Protein 3S4K (pdb70)

Organism: Mycobacterium tuberculosis (strain ATCC 25618 / H37Rv) (NCBI:txid83332)

Sequence (248 aa):
VPFDSELGLQFTELGPDGARAQLDVRPKKLLQLTGVVHGGVYCAMMIESSIASMAAFAWLNSEGGSVVGVNNNTDFVRRSISSGMVYGTAEPLHRGRRQQLWLVTIITDDTDRVVARGQVRLQNLEARPVPFDSSELGLQFTELGPDGARAQLDVRPKLLQLTGVVHGGVYCAMMIESSIASSMAAFAWLNSEGGSVVGVNNNTDFVRRSISSSGMVYGTAEPLHRGRRQQLWLVTITDDTDRVVARRGQVRLQNLEARP

Structure (mmCIF, N/CA/C/O backbone):
data_3S4K
#
_entry.id   3S4K
#
_cell.length_a   41.722
_cell.length_b   50.642
_cell.length_c   60.506
_cell.angle_alpha   90.000
_cell.angle_beta   92.760
_cell.angle_gamma   90.000
#
_symmetry.space_group_name_H-M   'P 1 2 1'
#
loop_
_entity.id
_entity.type
_entity.pdbx_description
1 polymer 'Putative esterase Rv1847/MT1895'
2 non-polymer 1,2-ETHANEDIOL
3 non-polymer 'CHLORIDE ION'
4 non-polymer 'SULFATE ION'
5 water water
#
loop_
_atom_site.group_PDB
_atom_site.id
_atom_site.type_symbol
_atom_site.label_atom_id
_atom_site.label_alt_id
_atom_site.label_comp_id
_atom_site.label_asym_id
_atom_site.label_entity_id
_atom_site.label_seq_id
_atom_site.pdbx_PDB_ins_code
_atom_site.Cartn_x
_atom_site.Cartn_y
_atom_site.Cartn_z
_atom_site.occupancy
_atom_site.B_iso_or_equiv
_atom_site.auth_seq_id
_atom_site.auth_comp_id
_atom_site.auth_asym_id
_atom_site.auth_atom_id
_atom_site.pdbx_PDB_model_num
ATOM 1 N N . VAL A 1 19 ? 12.552 17.109 6.445 1.00 17.70 15 VAL A N 1
ATOM 2 C CA . VAL A 1 19 ? 13.815 16.886 7.217 1.00 16.42 15 VAL A CA 1
ATOM 3 C C . VAL A 1 19 ? 14.636 15.878 6.415 1.00 15.52 15 VAL A C 1
ATOM 4 O O . VAL A 1 19 ? 14.167 14.776 6.161 1.00 15.81 15 VAL A O 1
ATOM 8 N N . PRO A 1 20 ? 15.863 16.252 5.994 1.00 14.50 16 PRO A N 1
ATOM 9 C CA . PRO A 1 20 ? 16.557 15.377 5.050 1.00 13.88 16 PRO A CA 1
ATOM 10 C C . PRO A 1 20 ? 16.701 13.928 5.481 1.00 12.22 16 PRO A C 1
ATOM 11 O O . PRO A 1 20 ? 16.392 13.048 4.695 1.00 12.22 16 PRO A O 1
ATOM 15 N N . PHE A 1 21 ? 17.175 13.661 6.696 1.00 10.74 17 PHE A N 1
ATOM 16 C CA . PHE A 1 21 ? 17.353 12.266 7.108 1.00 10.81 17 PHE A CA 1
ATOM 17 C C . PHE A 1 21 ? 16.022 11.533 7.218 1.00 10.40 17 PHE A C 1
ATOM 18 O O . PHE A 1 21 ? 15.969 10.325 6.979 1.00 10.72 17 PHE A O 1
ATOM 26 N N . ASP A 1 22 ? 14.936 12.240 7.543 1.00 11.34 18 ASP A N 1
ATOM 27 C CA . ASP A 1 22 ? 13.630 11.585 7.588 1.00 11.66 18 ASP A CA 1
ATOM 28 C C . ASP A 1 22 ? 13.259 11.065 6.199 1.00 12.40 18 ASP A C 1
ATOM 29 O O . ASP A 1 22 ? 12.624 10.015 6.075 1.00 12.14 18 ASP A O 1
ATOM 34 N N . SER A 1 23 ? 13.629 11.791 5.151 1.00 13.08 19 SER A N 1
ATOM 35 C CA . SER A 1 23 ? 13.362 11.291 3.794 1.00 14.51 19 SER A CA 1
ATOM 36 C C . SER A 1 23 ? 14.087 9.970 3.526 1.00 14.16 19 SER A C 1
ATOM 37 O O . SER A 1 23 ? 13.540 9.081 2.854 1.00 14.75 19 SER A O 1
ATOM 40 N N . GLU A 1 24 ? 15.312 9.834 4.032 1.00 13.57 20 GLU A N 1
ATOM 41 C CA . GLU A 1 24 ? 16.052 8.583 3.890 1.00 14.30 20 GLU A CA 1
ATOM 42 C C . GLU A 1 24 ? 15.389 7.424 4.621 1.00 13.88 20 GLU A C 1
ATOM 43 O O . GLU A 1 24 ? 15.428 6.292 4.151 1.00 14.22 20 GLU A O 1
ATOM 49 N N . LEU A 1 25 ? 14.806 7.717 5.781 1.00 12.05 21 LEU A N 1
ATOM 50 C CA . LEU A 1 25 ? 14.100 6.730 6.566 1.00 12.26 21 LEU A CA 1
ATOM 51 C C . LEU A 1 25 ? 12.758 6.350 5.959 1.00 12.08 21 LEU A C 1
ATOM 52 O O . LEU A 1 25 ? 12.253 5.286 6.260 1.00 12.23 21 LEU A O 1
ATOM 57 N N . GLY A 1 26 ? 12.174 7.235 5.156 1.00 11.33 22 GLY A N 1
ATOM 58 C CA . GLY A 1 26 ? 10.789 7.071 4.692 1.00 11.35 22 GLY A CA 1
ATOM 59 C C . GLY A 1 26 ? 9.762 7.496 5.738 1.00 10.46 22 GLY A C 1
ATOM 60 O O . GLY A 1 26 ? 8.608 7.055 5.702 1.00 11.01 22 GLY A O 1
ATOM 61 N N . LEU A 1 27 ? 10.178 8.366 6.656 1.00 10.18 23 LEU A N 1
ATOM 62 C CA . LEU A 1 27 ? 9.336 8.772 7.780 1.00 10.01 23 LEU A CA 1
ATOM 63 C C . LEU A 1 27 ? 8.354 9.839 7.315 1.00 10.58 23 LEU A C 1
ATOM 64 O O . LEU A 1 27 ? 8.769 10.884 6.795 1.00 12.21 23 LEU A O 1
ATOM 69 N N . GLN A 1 28 ? 7.065 9.599 7.539 1.00 10.67 24 GLN A N 1
ATOM 70 C CA . GLN A 1 28 ? 5.989 10.513 7.129 1.00 11.62 24 GLN A CA 1
ATOM 71 C C . GLN A 1 28 ? 5.131 10.862 8.345 1.00 10.13 24 GLN A C 1
ATOM 72 O O . GLN A 1 28 ? 4.626 9.960 9.006 1.00 10.44 24 GLN A O 1
ATOM 78 N N . PHE A 1 29 ? 4.999 12.154 8.657 1.00 9.54 25 PHE A N 1
ATOM 79 C CA . PHE A 1 29 ? 4.208 12.569 9.841 1.00 8.12 25 PHE A CA 1
ATOM 80 C C . PHE A 1 29 ? 2.745 12.629 9.487 1.00 8.79 25 PHE A C 1
ATOM 81 O O . PHE A 1 29 ? 2.376 13.063 8.372 1.00 8.30 25 PHE A O 1
ATOM 89 N N . THR A 1 30 ? 1.927 12.178 10.437 1.00 8.20 26 THR A N 1
ATOM 90 C CA . THR A 1 30 ? 0.466 12.222 10.320 1.00 8.71 26 THR A CA 1
ATOM 91 C C . THR A 1 30 ? -0.192 13.237 11.252 1.00 8.65 26 THR A C 1
ATOM 92 O O . THR A 1 30 ? -1.298 13.718 10.969 1.00 8.28 26 THR A O 1
ATOM 96 N N . GLU A 1 31 ? 0.453 13.513 12.388 1.00 8.62 27 GLU A N 1
ATOM 97 C CA . GLU A 1 31 ? -0.035 14.522 13.350 1.00 9.05 27 GLU A CA 1
ATOM 98 C C . GLU A 1 31 ? 1.128 15.293 13.923 1.00 9.30 27 GLU A C 1
ATOM 99 O O . GLU A 1 31 ? 2.197 14.730 14.202 1.00 9.77 27 GLU A O 1
ATOM 105 N N . LEU A 1 32 ? 0.914 16.585 14.111 1.00 9.63 28 LEU A N 1
ATOM 106 C CA . LEU A 1 32 ? 1.918 17.453 14.721 1.00 9.36 28 LEU A CA 1
ATOM 107 C C . LEU A 1 32 ? 1.239 18.640 15.407 1.00 9.73 28 LEU A C 1
ATOM 108 O O . LEU A 1 32 ? 0.522 19.413 14.768 1.00 9.94 28 LEU A O 1
ATOM 113 N N . GLY A 1 33 ? 1.457 18.768 16.718 1.00 9.58 29 GLY A N 1
ATOM 114 C CA . GLY A 1 33 ? 0.949 19.886 17.479 1.00 9.76 29 GLY A CA 1
ATOM 115 C C . GLY A 1 33 ? 1.644 20.019 18.824 1.00 10.18 29 GLY A C 1
ATOM 116 O O . GLY A 1 33 ? 2.542 19.246 19.143 1.00 9.15 29 GLY A O 1
ATOM 117 N N . PRO A 1 34 ? 1.193 20.973 19.640 1.00 11.32 30 PRO A N 1
ATOM 118 C CA . PRO A 1 34 ? 1.820 21.221 20.942 1.00 11.45 30 PRO A CA 1
ATOM 119 C C . PRO A 1 34 ? 1.784 20.047 21.911 1.00 11.34 30 PRO A C 1
ATOM 120 O O . PRO A 1 34 ? 2.639 19.966 22.801 1.00 11.71 30 PRO A O 1
ATOM 124 N N . ASP A 1 35 ? 0.798 19.157 21.778 1.00 11.53 31 ASP A N 1
ATOM 125 C CA . ASP A 1 35 ? 0.702 18.055 22.736 1.00 11.78 31 ASP A CA 1
ATOM 126 C C . ASP A 1 35 ? 1.298 16.761 22.243 1.00 10.05 31 ASP A C 1
ATOM 127 O O . ASP A 1 35 ? 1.304 15.773 22.985 1.00 9.97 31 ASP A O 1
ATOM 132 N N . GLY A 1 36 ? 1.811 16.769 21.012 1.00 9.12 32 GLY A N 1
ATOM 133 C CA . GLY A 1 36 ? 2.474 15.607 20.467 1.00 7.81 32 GLY A CA 1
ATOM 134 C C . GLY A 1 36 ? 2.571 15.543 18.958 1.00 7.30 32 GLY A C 1
ATOM 135 O O . GLY A 1 36 ? 2.189 16.463 18.254 1.00 8.27 32 GLY A O 1
ATOM 136 N N . ALA A 1 37 ? 3.131 14.426 18.502 1.00 7.76 33 ALA A N 1
ATOM 137 C CA . ALA A 1 37 ? 3.287 14.114 17.103 1.00 6.68 33 ALA A CA 1
ATOM 138 C C . ALA A 1 37 ? 3.235 12.618 16.858 1.00 6.48 33 ALA A C 1
ATOM 139 O O . ALA A 1 37 ? 3.479 11.792 17.770 1.00 7.83 33 ALA A O 1
ATOM 141 N N . ARG A 1 38 ? 2.883 12.278 15.633 1.00 6.74 34 ARG A N 1
ATOM 142 C CA . ARG A 1 38 ? 2.815 10.894 15.182 1.00 6.42 34 ARG A CA 1
ATOM 143 C C . ARG A 1 38 ? 3.388 10.785 13.768 1.00 6.85 34 ARG A C 1
ATOM 144 O O . ARG A 1 38 ? 3.136 11.637 12.912 1.00 7.71 34 ARG A O 1
ATOM 152 N N . ALA A 1 39 ? 4.162 9.728 13.534 1.00 6.43 35 ALA A N 1
ATOM 153 C CA . ALA A 1 39 ? 4.720 9.480 12.211 1.00 5.79 35 ALA A CA 1
ATOM 154 C C . ALA A 1 39 ? 4.951 8.010 12.013 1.00 6.37 35 ALA A C 1
ATOM 155 O O . ALA A 1 39 ? 4.893 7.219 12.959 1.00 6.94 35 ALA A O 1
ATOM 157 N N . GLN A 1 40 ? 5.206 7.640 10.765 1.00 6.50 36 GLN A N 1
ATOM 158 C CA . GLN A 1 40 ? 5.225 6.242 10.395 1.00 7.26 36 GLN A CA 1
ATOM 159 C C . GLN A 1 40 ? 6.183 5.995 9.253 1.00 8.32 36 GLN A C 1
ATOM 160 O O . GLN A 1 40 ? 6.406 6.881 8.424 1.00 9.52 36 GLN A O 1
ATOM 166 N N . LEU A 1 41 ? 6.715 4.779 9.194 1.00 7.98 37 LEU A N 1
ATOM 167 C CA . LEU A 1 41 ? 7.538 4.378 8.051 1.00 8.52 37 LEU A CA 1
ATOM 168 C C . LEU A 1 41 ? 7.320 2.914 7.719 1.00 9.07 37 LEU A C 1
ATOM 169 O O . LEU A 1 41 ? 6.842 2.119 8.544 1.00 8.98 37 LEU A O 1
ATOM 174 N N . ASP A 1 42 ? 7.642 2.580 6.473 1.00 9.19 38 ASP A N 1
ATOM 175 C CA . ASP A 1 42 ? 7.571 1.208 6.004 1.00 10.15 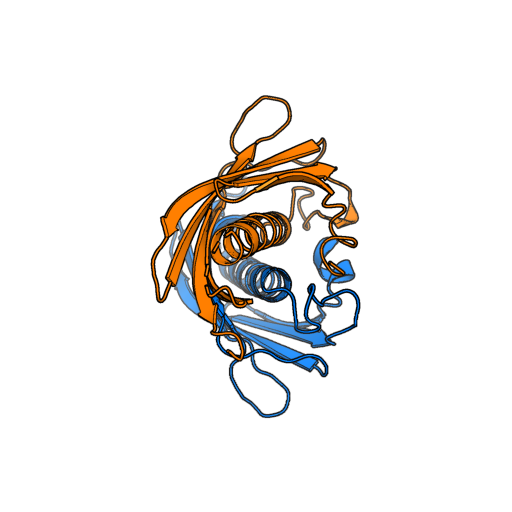38 ASP A CA 1
ATOM 176 C C . ASP A 1 42 ? 8.939 0.600 6.224 1.00 9.66 38 ASP A C 1
ATOM 177 O O . ASP A 1 42 ? 9.945 1.195 5.855 1.00 9.81 38 ASP A O 1
ATOM 182 N N . VAL A 1 43 ? 8.980 -0.577 6.826 1.00 9.12 39 VAL A N 1
ATOM 183 C CA . VAL A 1 43 ? 10.236 -1.301 6.962 1.00 9.87 39 VAL A CA 1
ATOM 184 C C . VAL A 1 43 ? 10.637 -1.881 5.617 1.00 10.35 39 VAL A C 1
ATOM 185 O O . VAL A 1 43 ? 9.923 -2.717 5.062 1.00 11.32 39 VAL A O 1
ATOM 189 N N . ARG A 1 44 ? 11.753 -1.387 5.080 1.00 10.99 40 ARG A N 1
ATOM 190 C CA . ARG A 1 44 ? 12.286 -1.836 3.798 1.00 11.53 40 ARG A CA 1
ATOM 191 C C . ARG A 1 44 ? 13.633 -2.525 4.015 1.00 11.23 40 ARG A C 1
ATOM 192 O O . ARG A 1 44 ? 14.265 -2.356 5.063 1.00 11.82 40 ARG A O 1
ATOM 194 N N . PRO A 1 45 ? 14.096 -3.301 3.022 1.00 11.22 41 PRO A N 1
ATOM 195 C CA . PRO A 1 45 ? 15.374 -3.999 3.181 1.00 11.11 41 PRO A CA 1
ATOM 196 C C . PRO A 1 45 ? 16.558 -3.129 3.575 1.00 11.10 41 PRO A C 1
ATOM 197 O O . PRO A 1 45 ? 17.405 -3.589 4.343 1.00 11.28 41 PRO A O 1
ATOM 201 N N . LYS A 1 46 ? 16.616 -1.891 3.082 1.00 10.80 42 LYS A N 1
ATOM 202 C CA A LYS A 1 46 ? 17.705 -0.968 3.415 0.50 10.99 42 LYS A CA 1
ATOM 203 C CA B LYS A 1 46 ? 17.719 -0.988 3.419 0.50 10.96 42 LYS A CA 1
ATOM 204 C C . LYS A 1 46 ? 17.739 -0.577 4.889 1.00 10.28 42 LYS A C 1
ATOM 205 O O . LYS A 1 46 ? 18.726 0.030 5.364 1.00 10.45 42 LYS A O 1
ATOM 216 N N . LEU A 1 47 ? 16.674 -0.880 5.606 1.00 9.35 43 LEU A N 1
ATOM 217 C CA . LEU A 1 47 ? 16.558 -0.492 7.024 1.00 8.86 43 LEU A CA 1
ATOM 218 C C . LEU A 1 47 ? 16.929 -1.624 7.985 1.00 9.57 43 LEU A C 1
ATOM 219 O O . LEU A 1 47 ? 16.802 -1.501 9.211 1.00 9.57 43 LEU A O 1
ATOM 224 N N . LEU A 1 48 ? 17.381 -2.730 7.424 1.00 10.99 44 LEU A N 1
ATOM 225 C CA . LEU A 1 48 ? 17.645 -3.929 8.180 1.00 12.11 44 LEU A CA 1
ATOM 226 C C . LEU A 1 48 ? 19.124 -4.016 8.547 1.00 13.48 44 LEU A C 1
ATOM 227 O O . LEU A 1 48 ? 19.988 -3.341 7.975 1.00 13.78 44 LEU A O 1
ATOM 232 N N . GLN A 1 49 ? 19.409 -4.848 9.527 1.00 15.56 45 GLN A N 1
ATOM 233 C CA . GLN A 1 49 ? 20.781 -5.119 9.895 1.00 17.31 45 GLN A CA 1
ATOM 234 C C . GLN A 1 49 ? 21.145 -6.518 9.419 1.00 19.77 45 GLN A C 1
ATOM 235 O O . GLN A 1 49 ? 20.434 -7.109 8.582 1.00 19.38 45 GLN A O 1
ATOM 241 N N . LEU A 1 50 ? 22.252 -7.020 9.970 1.00 22.58 46 LEU A N 1
ATOM 242 C CA . LEU A 1 50 ? 22.959 -8.193 9.482 1.00 24.16 46 LEU A CA 1
ATOM 243 C C . LEU A 1 50 ? 22.056 -9.401 9.363 1.00 24.49 46 LEU A C 1
ATOM 244 O O . LEU A 1 50 ? 22.143 -10.184 8.419 1.00 26.21 46 LEU A O 1
ATOM 246 N N . THR A 1 51 ? 21.174 -9.530 10.338 1.00 23.91 47 THR A N 1
ATOM 247 C CA . THR A 1 51 ? 20.404 -10.726 10.518 1.00 23.37 47 THR A CA 1
ATOM 248 C C . THR A 1 51 ? 18.981 -10.581 10.010 1.00 21.38 47 THR A C 1
ATOM 249 O O . THR A 1 51 ? 18.133 -11.436 10.273 1.00 21.95 47 THR A O 1
ATOM 253 N N . GLY A 1 52 ? 18.718 -9.506 9.274 1.00 18.37 48 GLY A N 1
ATOM 254 C CA . GLY A 1 52 ? 17.467 -9.375 8.573 1.00 16.27 48 GLY A CA 1
ATOM 255 C C . GLY A 1 52 ? 16.323 -8.819 9.389 1.00 14.37 48 GLY A C 1
ATOM 256 O O . GLY A 1 52 ? 15.180 -8.982 8.996 1.00 13.85 48 GLY A O 1
ATOM 257 N N . VAL A 1 53 ? 16.629 -8.154 10.509 1.00 12.29 49 VAL A N 1
ATOM 258 C CA . VAL A 1 53 ? 15.627 -7.445 11.294 1.00 11.66 49 VAL A CA 1
ATOM 259 C C . VAL A 1 53 ? 15.969 -5.949 11.321 1.00 10.86 49 VAL A C 1
ATOM 260 O O . VAL A 1 53 ? 17.064 -5.563 10.958 1.00 10.11 49 VAL A O 1
ATOM 264 N N . VAL A 1 54 ? 15.030 -5.113 11.745 1.00 9.48 50 VAL A N 1
ATOM 265 C CA . VAL A 1 54 ? 15.218 -3.665 11.687 1.00 9.93 50 VAL A CA 1
ATOM 266 C C . VAL A 1 54 ? 16.448 -3.269 12.521 1.00 9.16 50 VAL A C 1
ATOM 267 O O . VAL A 1 54 ? 16.602 -3.715 13.673 1.00 10.71 50 VAL A O 1
ATOM 271 N N . HIS A 1 55 ? 17.326 -2.453 11.948 1.00 8.55 51 HIS A N 1
ATOM 272 C CA . HIS A 1 55 ? 18.475 -1.859 12.663 1.00 8.69 51 HIS A CA 1
ATOM 273 C C . HIS A 1 55 ? 17.952 -0.964 13.784 1.00 9.12 51 HIS A C 1
ATOM 274 O O . HIS A 1 55 ? 17.102 -0.091 13.562 1.00 9.83 51 HIS A O 1
ATOM 281 N N . GLY A 1 56 ? 18.404 -1.209 15.008 1.00 9.14 52 GLY A N 1
ATOM 282 C CA . GLY A 1 56 ? 17.930 -0.429 16.151 1.00 9.06 52 GLY A CA 1
ATOM 283 C C . GLY A 1 56 ? 18.043 1.078 15.970 1.00 8.34 52 GLY A C 1
ATOM 284 O O . GLY A 1 56 ? 17.200 1.864 16.459 1.00 8.64 52 GLY A O 1
ATOM 285 N N . GLY A 1 57 ? 19.103 1.483 15.289 1.00 7.51 53 GLY A N 1
ATOM 286 C CA . GLY A 1 57 ? 19.305 2.878 14.891 1.00 7.33 53 GLY A CA 1
ATOM 287 C C . GLY A 1 57 ? 18.127 3.527 14.203 1.00 6.96 53 GLY A C 1
ATOM 288 O O . GLY A 1 57 ? 17.928 4.735 14.323 1.00 7.11 53 GLY A O 1
ATOM 289 N N . VAL A 1 58 ? 17.369 2.745 13.431 1.00 6.96 54 VAL A N 1
ATOM 290 C CA . VAL A 1 58 ? 16.175 3.256 12.735 1.00 7.61 54 VAL A CA 1
ATOM 291 C C . VAL A 1 58 ? 15.137 3.739 13.732 1.00 7.06 54 VAL A C 1
ATOM 292 O O . VAL A 1 58 ? 14.607 4.852 13.614 1.00 6.62 54 VAL A O 1
ATOM 296 N N . TYR A 1 59 ? 14.887 2.912 14.742 1.00 7.58 55 TYR A N 1
ATOM 297 C CA . TYR A 1 59 ? 13.981 3.274 15.830 1.00 7.23 55 TYR A CA 1
ATOM 298 C C . TYR A 1 59 ? 14.508 4.451 16.646 1.00 7.35 55 TYR A C 1
ATOM 299 O O . TYR A 1 59 ? 13.754 5.371 16.948 1.00 6.56 55 TYR A O 1
ATOM 308 N N . CYS A 1 60 ? 15.775 4.406 17.036 1.00 6.77 56 CYS A N 1
ATOM 309 C CA . CYS A 1 60 ? 16.393 5.592 17.644 1.00 7.08 56 CYS A CA 1
ATOM 310 C C . CYS A 1 60 ? 16.118 6.876 16.868 1.00 6.54 56 CYS A C 1
ATOM 311 O O . CYS A 1 60 ? 15.755 7.893 17.435 1.00 5.55 56 CYS A O 1
ATOM 314 N N . ALA A 1 61 ? 16.289 6.817 15.553 1.00 6.52 57 ALA A N 1
ATOM 315 C CA . ALA A 1 61 ? 16.136 7.983 14.710 1.00 6.73 57 ALA A CA 1
ATOM 316 C C . ALA A 1 61 ? 14.693 8.459 14.611 1.00 7.25 57 ALA A C 1
ATOM 317 O O . ALA A 1 61 ? 14.388 9.654 14.665 1.00 6.94 57 ALA A O 1
ATOM 319 N N . MET A 1 62 ? 13.796 7.497 14.466 1.00 8.40 58 MET A N 1
ATOM 320 C CA A MET A 1 62 ? 12.347 7.746 14.456 0.50 8.26 58 MET A CA 1
ATOM 321 C CA B MET A 1 62 ? 12.382 7.781 14.409 0.50 8.31 58 MET A CA 1
ATOM 322 C C . MET A 1 62 ? 11.923 8.463 15.727 1.00 8.13 58 MET A C 1
ATOM 323 O O . MET A 1 62 ? 11.213 9.484 15.703 1.00 7.24 58 MET A O 1
ATOM 332 N N . ILE A 1 63 ? 12.365 7.919 16.849 1.00 7.16 59 ILE A N 1
ATOM 333 C CA . ILE A 1 63 ? 12.066 8.460 18.168 1.00 6.86 59 ILE A CA 1
ATOM 334 C C . ILE A 1 63 ? 12.613 9.881 18.256 1.00 7.21 59 ILE A C 1
ATOM 335 O O . ILE A 1 63 ? 11.927 10.786 18.693 1.00 6.80 59 ILE A O 1
ATOM 340 N N . GLU A 1 64 ? 13.826 10.091 17.766 1.00 6.46 60 GLU A N 1
ATOM 341 C CA . GLU A 1 64 ? 14.439 11.426 17.807 1.00 7.54 60 GLU A CA 1
ATOM 342 C C . GLU A 1 64 ? 13.636 12.457 17.007 1.00 7.81 60 GLU A C 1
ATOM 343 O O . GLU A 1 64 ? 13.352 13.567 17.496 1.00 7.84 60 GLU A O 1
ATOM 349 N N . SER A 1 65 ? 13.243 12.079 15.789 1.00 8.55 61 SER A N 1
ATOM 350 C CA A SER A 1 65 ? 12.485 12.953 14.899 0.50 8.19 61 SER A CA 1
ATOM 351 C CA B SER A 1 65 ? 12.501 12.974 14.917 0.50 8.49 61 SER A CA 1
ATOM 352 C C . SER A 1 65 ? 11.121 13.326 15.465 1.00 7.96 61 SER A C 1
ATOM 353 O O . SER A 1 65 ? 10.731 14.491 15.487 1.00 7.58 61 SER A O 1
ATOM 358 N N . ILE A 1 66 ? 10.376 12.331 15.898 1.00 7.45 62 ILE A N 1
ATOM 359 C CA . ILE A 1 66 ? 8.986 12.581 16.335 1.00 6.72 62 ILE A CA 1
ATOM 360 C C . ILE A 1 66 ? 8.992 13.465 17.581 1.00 7.69 62 ILE A C 1
ATOM 361 O O . ILE A 1 66 ? 8.245 14.442 17.678 1.00 7.69 62 ILE A O 1
ATOM 366 N N . ALA A 1 67 ? 9.861 13.143 18.536 1.00 7.96 63 ALA A N 1
ATOM 367 C CA . ALA A 1 67 ? 10.040 13.946 19.746 1.00 8.43 63 ALA A CA 1
ATOM 368 C C . ALA A 1 67 ? 10.485 15.383 19.459 1.00 8.50 63 ALA A C 1
ATOM 369 O O . ALA A 1 67 ? 9.950 16.342 20.038 1.00 8.86 63 ALA A O 1
ATOM 371 N N . SER A 1 68 ? 11.495 15.546 18.603 1.00 8.73 64 SER A N 1
ATOM 372 C CA . SER A 1 68 ? 12.000 16.885 18.319 1.00 9.03 64 SER A CA 1
ATOM 373 C C . SER A 1 68 ? 10.950 17.747 17.642 1.00 8.59 64 SER A C 1
ATOM 374 O O . SER A 1 68 ? 10.859 18.931 17.944 1.00 8.31 64 SER A O 1
ATOM 377 N N . MET A 1 69 ? 10.127 17.169 16.750 1.00 7.86 65 MET A N 1
ATOM 378 C CA . MET A 1 69 ? 9.120 17.972 16.057 1.00 8.16 65 MET A CA 1
ATOM 379 C C . MET A 1 69 ? 7.993 18.371 17.026 1.00 7.62 65 MET A C 1
ATOM 380 O O . MET A 1 69 ? 7.536 19.523 17.014 1.00 7.31 65 MET A O 1
ATOM 385 N N . ALA A 1 70 ? 7.589 17.445 17.897 1.00 7.64 66 ALA A N 1
ATOM 386 C CA . ALA A 1 70 ? 6.611 17.756 18.948 1.00 7.74 66 ALA A CA 1
ATOM 387 C C . ALA A 1 70 ? 7.154 18.901 19.826 1.00 7.62 66 ALA A C 1
ATOM 388 O O . ALA A 1 70 ? 6.435 19.862 20.174 1.00 8.00 66 ALA A O 1
ATOM 390 N N . ALA A 1 71 ? 8.429 18.793 20.179 1.00 7.36 67 ALA A N 1
ATOM 391 C CA . ALA A 1 71 ? 9.062 19.770 21.073 1.00 7.94 67 ALA A CA 1
ATOM 392 C C . ALA A 1 71 ? 9.109 21.151 20.439 1.00 7.88 67 ALA A C 1
ATOM 393 O O . ALA A 1 71 ? 8.824 22.155 21.083 1.00 8.54 67 ALA A O 1
ATOM 395 N N . PHE A 1 72 ? 9.439 21.198 19.155 1.00 8.18 68 PHE A N 1
ATOM 396 C CA . PHE A 1 72 ? 9.463 22.461 18.446 1.00 9.36 68 PHE A CA 1
ATOM 397 C C . PHE A 1 72 ? 8.056 23.056 18.356 1.00 9.58 68 PHE A C 1
ATOM 398 O O . PHE A 1 72 ? 7.866 24.249 18.556 1.00 10.48 68 PHE A O 1
ATOM 406 N N . ALA A 1 73 ? 7.070 22.213 18.072 1.00 9.81 69 ALA A N 1
ATOM 407 C CA . ALA A 1 73 ? 5.696 22.675 18.009 1.00 10.25 69 ALA A CA 1
ATOM 408 C C . ALA A 1 73 ? 5.223 23.253 19.333 1.00 10.22 69 ALA A C 1
ATOM 409 O O . ALA A 1 73 ? 4.577 24.288 19.346 1.00 10.95 69 ALA A O 1
ATOM 411 N N . TRP A 1 74 ? 5.525 22.595 20.442 1.00 9.37 70 TRP A N 1
ATOM 412 C CA . TRP A 1 74 ? 5.109 23.117 21.735 1.00 9.47 70 TRP A CA 1
ATOM 413 C C . TRP A 1 74 ? 5.822 24.444 22.031 1.00 9.91 70 TRP A C 1
ATOM 414 O O . TRP A 1 74 ? 5.184 25.413 22.449 1.00 10.80 70 TRP A O 1
ATOM 425 N N . LEU A 1 75 ? 7.136 24.496 21.814 1.00 9.38 71 LEU A N 1
ATOM 426 C CA . LEU A 1 75 ? 7.879 25.689 22.170 1.00 11.01 71 LEU A CA 1
ATOM 427 C C . LEU A 1 75 ? 7.323 26.921 21.453 1.00 12.08 71 LEU A C 1
ATOM 428 O O . LEU A 1 75 ? 7.275 28.007 22.019 1.00 12.34 71 LEU A O 1
ATOM 433 N N . ASN A 1 76 ? 6.906 26.733 20.210 1.00 13.54 72 ASN A N 1
ATOM 434 C CA . ASN A 1 76 ? 6.477 27.843 19.358 1.00 15.50 72 ASN A CA 1
ATOM 435 C C . ASN A 1 76 ? 4.966 28.055 19.348 1.00 16.65 72 ASN A C 1
ATOM 436 O O . ASN A 1 76 ? 4.446 28.874 18.584 1.00 18.79 72 ASN A O 1
ATOM 441 N N . SER A 1 77 ? 4.279 27.360 20.247 1.00 17.48 73 SER A N 1
ATOM 442 C CA . SER A 1 77 ? 2.848 27.529 20.442 1.00 18.56 73 SER A CA 1
ATOM 443 C C . SER A 1 77 ? 2.560 28.630 21.463 1.00 19.69 73 SER A C 1
ATOM 444 O O . SER A 1 77 ? 1.389 28.945 21.701 1.00 20.87 73 SER A O 1
ATOM 447 N N . GLU A 1 80 ? 7.418 33.261 24.013 1.00 26.06 76 GLU A N 1
ATOM 448 C CA . GLU A 1 80 ? 8.533 33.823 23.250 1.00 25.87 76 GLU A CA 1
ATOM 449 C C . GLU A 1 80 ? 8.973 32.937 22.073 1.00 25.46 76 GLU A C 1
ATOM 450 O O . GLU A 1 80 ? 9.333 33.447 21.006 1.00 26.58 76 GLU A O 1
ATOM 452 N N . GLY A 1 81 ? 8.951 31.618 22.275 1.00 24.28 77 GLY A N 1
ATOM 453 C CA . GLY A 1 81 ? 9.308 30.659 21.220 1.00 22.56 77 GLY A CA 1
ATOM 454 C C . GLY A 1 81 ? 10.803 30.370 21.205 1.00 20.91 77 GLY A C 1
ATOM 455 O O . GLY A 1 81 ? 11.489 30.588 22.211 1.00 21.29 77 GLY A O 1
ATOM 456 N N . GLY A 1 82 ? 11.290 29.858 20.073 1.00 18.43 78 GLY A N 1
ATOM 457 C CA . GLY A 1 82 ? 12.711 29.525 19.872 1.00 16.56 78 GLY A CA 1
ATOM 458 C C . GLY A 1 82 ? 12.918 28.234 19.087 1.00 15.04 78 GLY A C 1
ATOM 459 O O . GLY A 1 82 ? 12.119 27.876 18.216 1.00 14.56 78 GLY A O 1
ATOM 460 N N . SER A 1 83 ? 14.014 27.539 19.379 1.00 13.01 79 SER A N 1
ATOM 461 C CA . SER A 1 83 ? 14.313 26.273 18.722 1.00 12.32 79 SER A CA 1
ATOM 462 C C . SER A 1 83 ? 14.706 25.237 19.772 1.00 10.75 79 SER A C 1
ATOM 463 O O . SER A 1 83 ? 14.789 25.536 20.970 1.00 10.20 79 SER A O 1
ATOM 466 N N . VAL A 1 84 ? 14.908 24.017 19.318 1.00 9.91 80 VAL A N 1
ATOM 467 C CA . VAL A 1 84 ? 15.277 22.923 20.226 1.00 9.75 80 VAL A CA 1
ATOM 468 C C . VAL A 1 84 ? 16.489 22.158 19.738 1.00 9.33 80 VAL A C 1
ATOM 469 O O . VAL A 1 84 ? 16.770 22.078 18.541 1.00 10.19 80 VAL A O 1
ATOM 473 N N . VAL A 1 85 ? 17.197 21.570 20.687 1.00 8.56 81 VAL A N 1
ATOM 474 C CA . VAL A 1 85 ? 18.346 20.739 20.385 1.00 9.13 81 VAL A CA 1
ATOM 475 C C . VAL A 1 85 ? 18.305 19.518 21.265 1.00 8.89 81 VAL A C 1
ATOM 476 O O . VAL A 1 85 ? 18.109 19.626 22.468 1.00 8.76 81 VAL A O 1
ATOM 480 N N . GLY A 1 86 ? 18.446 18.342 20.665 1.00 9.53 82 GLY A N 1
ATOM 481 C CA . GLY A 1 86 ? 18.492 17.139 21.480 1.00 8.71 82 GLY A CA 1
ATOM 482 C C . GLY A 1 86 ? 19.728 17.094 22.365 1.00 8.35 82 GLY A C 1
ATOM 483 O O . GLY A 1 86 ? 20.831 17.496 21.940 1.00 8.18 82 GLY A O 1
ATOM 484 N N . VAL A 1 87 ? 19.559 16.599 23.584 1.00 7.83 83 VAL A N 1
ATOM 485 C CA . VAL A 1 87 ? 20.738 16.283 24.409 1.00 7.84 83 VAL A CA 1
ATOM 486 C C . VAL A 1 87 ? 20.821 14.828 24.837 1.00 7.59 83 VAL A C 1
ATOM 487 O O . VAL A 1 87 ? 21.916 14.357 25.090 1.00 7.84 83 VAL A O 1
ATOM 491 N N . ASN A 1 88 ? 19.704 14.110 24.956 1.00 6.32 84 ASN A N 1
ATOM 492 C CA . ASN A 1 88 ? 19.788 12.681 25.292 1.00 6.31 84 ASN A CA 1
ATOM 493 C C . ASN A 1 88 ? 18.664 11.921 24.634 1.00 6.07 84 ASN A C 1
ATOM 494 O O . ASN A 1 88 ? 17.548 12.411 24.575 1.00 6.64 84 ASN A O 1
ATOM 499 N N . ASN A 1 89 ? 18.978 10.736 24.132 1.00 5.88 85 ASN A N 1
ATOM 500 C CA . ASN A 1 89 ? 17.999 9.826 23.521 1.00 6.58 85 ASN A CA 1
ATOM 501 C C . ASN A 1 89 ? 18.244 8.446 24.111 1.00 7.43 85 ASN A C 1
ATOM 502 O O . ASN A 1 89 ? 19.353 7.874 23.950 1.00 7.78 85 ASN A O 1
ATOM 507 N N . ASN A 1 90 ? 17.236 7.926 24.812 1.00 6.76 86 ASN A N 1
ATOM 508 C CA . ASN A 1 90 ? 17.359 6.669 25.544 1.00 6.72 86 ASN A CA 1
ATOM 509 C C . ASN A 1 90 ? 16.236 5.770 25.088 1.00 6.60 86 ASN A C 1
ATOM 510 O O . ASN A 1 90 ? 15.080 5.991 25.451 1.00 6.57 86 ASN A O 1
ATOM 515 N N . THR A 1 91 ? 16.607 4.786 24.252 1.00 6.67 87 THR A N 1
ATOM 516 C CA . THR A 1 91 ? 15.664 3.926 23.554 1.00 6.34 87 THR A CA 1
ATOM 517 C C . THR A 1 91 ? 15.814 2.496 24.007 1.00 6.77 87 THR A C 1
ATOM 518 O O . THR A 1 91 ? 16.934 1.959 24.076 1.00 7.71 87 THR A O 1
ATOM 522 N N . ASP A 1 92 ? 14.677 1.873 24.302 1.00 6.13 88 ASP A N 1
ATOM 523 C CA . ASP A 1 92 ? 14.635 0.451 24.642 1.00 7.08 88 ASP A CA 1
ATOM 524 C C . ASP A 1 92 ? 14.056 -0.272 23.446 1.00 8.16 88 ASP A C 1
ATOM 525 O O . ASP A 1 92 ? 13.061 0.169 22.860 1.00 8.06 88 ASP A O 1
ATOM 530 N N . PHE A 1 93 ? 14.718 -1.357 23.070 1.00 8.52 89 PHE A N 1
ATOM 531 C CA . PHE A 1 93 ? 14.295 -2.207 21.983 1.00 8.91 89 PHE A CA 1
ATOM 532 C C . PHE A 1 93 ? 13.523 -3.375 22.568 1.00 9.00 89 PHE A C 1
ATOM 533 O O . PHE A 1 93 ? 13.993 -4.044 23.488 1.00 8.85 89 PHE A O 1
ATOM 541 N N . VAL A 1 94 ? 12.348 -3.649 22.009 1.00 9.30 90 VAL A N 1
ATOM 542 C CA . VAL A 1 94 ? 11.437 -4.603 22.589 1.00 9.88 90 VAL A CA 1
ATOM 543 C C . VAL A 1 94 ? 11.223 -5.852 21.746 1.00 10.27 90 VAL A C 1
ATOM 544 O O . VAL A 1 94 ? 11.221 -6.942 22.294 1.00 10.38 90 VAL A O 1
ATOM 548 N N . ARG A 1 95 ? 11.060 -5.702 20.427 1.00 10.23 91 ARG A N 1
ATOM 549 C CA A ARG A 1 95 ? 10.693 -6.818 19.551 0.50 11.17 91 ARG A CA 1
ATOM 550 C CA B ARG A 1 95 ? 10.642 -6.789 19.544 0.50 11.04 91 ARG A CA 1
ATOM 551 C C . ARG A 1 95 ? 11.310 -6.621 18.181 1.00 11.05 91 ARG A C 1
ATOM 552 O O . ARG A 1 95 ? 11.336 -5.513 17.658 1.00 11.22 91 ARG A O 1
ATOM 567 N N . SER A 1 96 ? 11.806 -7.724 17.616 1.00 11.87 92 SER A N 1
ATOM 568 C CA . SER A 1 96 ? 12.441 -7.760 16.305 1.00 12.36 92 SER A CA 1
ATOM 569 C C . SER A 1 96 ? 11.442 -8.139 15.201 1.00 12.64 92 SER A C 1
ATOM 570 O O . SER A 1 96 ? 10.816 -9.207 15.241 1.00 13.27 92 SER A O 1
ATOM 573 N N . ILE A 1 97 ? 11.313 -7.256 14.218 1.00 12.30 93 ILE A N 1
ATOM 574 C CA . ILE A 1 97 ? 10.493 -7.507 13.026 1.00 11.92 93 ILE A CA 1
ATOM 575 C C . ILE A 1 97 ? 11.340 -7.259 11.771 1.00 11.89 93 ILE A C 1
ATOM 576 O O . ILE A 1 97 ? 12.420 -6.689 11.859 1.00 11.00 93 ILE A O 1
ATOM 581 N N . SER A 1 98 ? 10.842 -7.719 10.618 1.00 11.87 94 SER A N 1
ATOM 582 C CA . SER A 1 98 ? 11.575 -7.687 9.355 1.00 13.45 94 SER A CA 1
ATOM 583 C C . SER A 1 98 ? 10.868 -6.968 8.203 1.00 13.60 94 SER A C 1
ATOM 584 O O . SER A 1 98 ? 11.470 -6.786 7.129 1.00 14.16 94 SER A O 1
ATOM 587 N N . SER A 1 99 ? 9.595 -6.620 8.400 1.00 13.16 95 SER A N 1
ATOM 588 C CA . SER A 1 99 ? 8.786 -5.997 7.357 1.00 13.82 95 SER A CA 1
ATOM 589 C C . SER A 1 99 ? 7.520 -5.360 7.933 1.00 13.17 95 SER A C 1
ATOM 590 O O . SER A 1 99 ? 7.219 -5.507 9.128 1.00 12.53 95 SER A O 1
ATOM 593 N N . GLY A 1 100 ? 6.776 -4.670 7.068 1.00 12.70 96 GLY A N 1
ATOM 594 C CA . GLY A 1 100 ? 5.530 -3.992 7.450 1.00 12.12 96 GLY A CA 1
ATOM 595 C C . GLY A 1 100 ? 5.760 -2.579 7.940 1.00 11.29 96 GLY A C 1
ATOM 596 O O . GLY A 1 100 ? 6.906 -2.128 8.062 1.00 11.46 96 GLY A O 1
ATOM 597 N N . MET A 1 101 ? 4.667 -1.892 8.252 1.00 10.33 97 MET A N 1
ATOM 598 C CA . MET A 1 101 ? 4.709 -0.502 8.725 1.00 9.30 97 MET A CA 1
ATOM 599 C C . MET A 1 101 ? 4.932 -0.464 10.233 1.00 8.70 97 MET A C 1
ATOM 600 O O . MET A 1 101 ? 4.474 -1.346 10.966 1.00 8.62 97 MET A O 1
ATOM 605 N N . VAL A 1 102 ? 5.623 0.578 10.686 1.00 8.37 98 VAL A N 1
ATOM 606 C CA . VAL A 1 102 ? 5.746 0.895 12.111 1.00 7.55 98 VAL A CA 1
ATOM 607 C C . VAL A 1 102 ? 5.288 2.332 12.309 1.00 6.94 98 VAL A C 1
ATOM 608 O O . VAL A 1 102 ? 5.397 3.157 11.399 1.00 7.14 98 VAL A O 1
ATOM 612 N N . TYR A 1 103 ? 4.762 2.610 13.505 1.00 6.09 99 TYR A N 1
ATOM 613 C CA . TYR A 1 103 ? 4.032 3.818 13.799 1.00 6.39 99 TYR A CA 1
ATOM 614 C C . TYR A 1 103 ? 4.488 4.317 15.166 1.00 6.97 99 TYR A C 1
ATOM 615 O O . TYR A 1 103 ? 4.475 3.546 16.139 1.00 7.99 99 TYR A O 1
ATOM 624 N N . GLY A 1 104 ? 4.918 5.577 15.246 1.00 7.36 100 GLY A N 1
ATOM 625 C CA . GLY A 1 104 ? 5.307 6.183 16.523 1.00 7.38 100 GLY A CA 1
ATOM 626 C C . GLY A 1 104 ? 4.423 7.318 16.976 1.00 7.14 100 GLY A C 1
ATOM 627 O O . GLY A 1 104 ? 3.939 8.103 16.154 1.00 8.21 100 GLY A O 1
ATOM 628 N N . THR A 1 105 ? 4.217 7.418 18.286 1.00 8.22 101 THR A N 1
ATOM 629 C CA . THR A 1 105 ? 3.503 8.527 18.902 1.00 9.17 101 THR A CA 1
ATOM 630 C C . THR A 1 105 ? 4.349 9.116 20.024 1.00 9.29 101 THR A C 1
ATOM 631 O O . THR A 1 105 ? 4.831 8.364 20.861 1.00 9.98 101 THR A O 1
ATOM 635 N N . ALA A 1 106 ? 4.484 10.445 20.035 1.00 9.33 102 ALA A N 1
ATOM 636 C CA . ALA A 1 106 ? 5.161 11.178 21.109 1.00 9.17 102 ALA A CA 1
ATOM 637 C C . ALA A 1 106 ? 4.125 11.746 22.071 1.00 9.30 102 ALA A C 1
ATOM 638 O O . ALA A 1 106 ? 3.135 12.336 21.624 1.00 9.17 102 ALA A O 1
ATOM 640 N N . GLU A 1 107 ? 4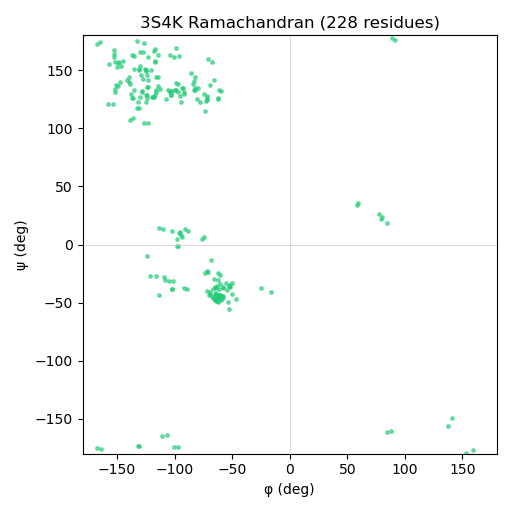.373 11.545 23.367 1.00 9.12 103 GLU A N 1
ATOM 641 C CA . GLU A 1 107 ? 3.595 12.110 24.487 1.00 10.41 103 GLU A CA 1
ATOM 642 C C . GLU A 1 107 ? 4.549 12.870 25.384 1.00 9.19 103 GLU A C 1
ATOM 643 O O . GLU A 1 107 ? 5.687 12.453 25.564 1.00 8.90 103 GLU A O 1
ATOM 649 N N . PRO A 1 108 ? 4.094 13.971 25.994 1.00 8.65 104 PRO A N 1
ATOM 650 C CA . PRO A 1 108 ? 4.962 14.770 26.818 1.00 8.92 104 PRO A CA 1
ATOM 651 C C . PRO A 1 108 ? 5.138 14.250 28.246 1.00 9.30 104 PRO A C 1
ATOM 652 O O . PRO A 1 108 ? 4.166 13.841 28.896 1.00 10.10 104 PRO A O 1
ATOM 656 N N . LEU A 1 109 ? 6.388 14.239 28.704 1.00 8.76 105 LEU A N 1
ATOM 657 C CA . LEU A 1 109 ? 6.709 13.951 30.095 1.00 9.52 105 LEU A CA 1
ATOM 658 C C . LEU A 1 109 ? 7.033 15.197 30.909 1.00 10.04 105 LEU A C 1
ATOM 659 O O . LEU A 1 109 ? 6.686 15.253 32.088 1.00 10.75 105 LEU A O 1
ATOM 664 N N . HIS A 1 110 ? 7.733 16.156 30.305 1.00 9.29 106 HIS A N 1
ATOM 665 C CA . HIS A 1 110 ? 8.065 17.429 30.953 1.00 9.70 106 HIS A CA 1
ATOM 666 C C . HIS A 1 110 ? 8.212 18.484 29.881 1.00 10.54 106 HIS A C 1
ATOM 667 O O . HIS A 1 110 ? 8.861 18.250 28.864 1.00 10.09 106 HIS A O 1
ATOM 674 N N . ARG A 1 111 ? 7.608 19.648 30.097 1.00 10.76 107 ARG A N 1
ATOM 675 C CA . ARG A 1 111 ? 7.780 20.758 29.174 1.00 10.98 107 ARG A CA 1
ATOM 676 C C . ARG A 1 111 ? 7.935 22.038 29.988 1.00 11.22 107 ARG A C 1
ATOM 677 O O . ARG A 1 111 ? 6.980 22.518 30.579 1.00 11.32 107 ARG A O 1
ATOM 685 N N . GLY A 1 112 ? 9.150 22.559 30.030 1.00 11.74 108 GLY A N 1
ATOM 686 C CA . GLY A 1 112 ? 9.467 23.696 30.877 1.00 12.10 108 GLY A CA 1
ATOM 687 C C . GLY A 1 112 ? 10.208 24.759 30.103 1.00 12.08 108 GLY A C 1
ATOM 688 O O . GLY A 1 112 ? 10.375 24.660 28.873 1.00 11.56 108 GLY A O 1
ATOM 689 N N . ARG A 1 113 ? 10.652 25.778 30.825 1.00 12.57 109 ARG A N 1
ATOM 690 C CA . ARG A 1 113 ? 11.377 26.881 30.208 1.00 13.13 109 ARG A CA 1
ATOM 691 C C . ARG A 1 113 ? 12.677 26.423 29.577 1.00 11.69 109 ARG A C 1
ATOM 692 O O . ARG A 1 113 ? 12.936 26.747 28.423 1.00 12.51 109 ARG A O 1
ATOM 700 N N . ARG A 1 114 ? 13.479 25.650 30.305 1.00 10.22 110 ARG A N 1
ATOM 701 C CA . ARG A 1 114 ? 14.806 25.289 29.797 1.00 9.61 110 ARG A CA 1
ATOM 702 C C . ARG A 1 114 ? 14.856 23.998 29.007 1.00 8.48 110 ARG A C 1
ATOM 703 O O . ARG A 1 114 ? 15.643 23.893 28.055 1.00 8.06 110 ARG A O 1
ATOM 711 N N . GLN A 1 115 ? 14.080 22.997 29.444 1.00 8.36 111 GLN A N 1
ATOM 712 C CA . GLN A 1 115 ? 14.132 21.652 28.808 1.00 7.68 111 GLN A CA 1
ATOM 713 C C . GLN A 1 115 ? 12.751 21.051 28.557 1.00 7.42 111 GLN A C 1
ATOM 714 O O . GLN A 1 115 ? 11.744 21.489 29.149 1.00 7.65 111 GLN A O 1
ATOM 720 N N . GLN A 1 116 ? 12.734 20.051 27.674 1.00 6.72 112 GLN A N 1
ATOM 721 C CA . GLN A 1 116 ? 11.595 19.192 27.467 1.00 7.28 112 GLN A CA 1
ATOM 722 C C . GLN A 1 116 ? 12.027 17.740 27.495 1.00 7.24 112 GLN A C 1
ATOM 723 O O . GLN A 1 116 ? 13.154 17.396 27.115 1.00 6.75 112 GLN A O 1
ATOM 729 N N . LEU A 1 117 ? 11.094 16.894 27.904 1.00 6.55 113 LEU A N 1
ATOM 730 C CA . LEU A 1 117 ? 11.286 15.472 27.906 1.00 7.35 113 LEU A CA 1
ATOM 731 C C . LEU A 1 117 ? 10.041 14.846 27.253 1.00 7.19 113 LEU A C 1
ATOM 732 O O . LEU A 1 117 ? 8.906 15.074 27.717 1.00 7.66 113 LEU A O 1
ATOM 737 N N . TRP A 1 118 ? 10.239 14.067 26.185 1.00 6.73 114 TRP A N 1
ATOM 738 C CA . TRP A 1 118 ? 9.161 13.432 25.424 1.00 6.65 114 TRP A CA 1
ATOM 739 C C . TRP A 1 118 ? 9.341 11.911 25.375 1.00 6.61 114 TRP A C 1
ATOM 740 O O . TRP A 1 118 ? 10.466 11.428 25.266 1.00 6.85 114 TRP A O 1
ATOM 751 N N . LEU A 1 119 ? 8.229 11.173 25.476 1.00 5.93 115 LEU A N 1
ATOM 752 C CA . LEU A 1 119 ? 8.189 9.714 25.311 1.00 5.81 115 LEU A CA 1
ATOM 753 C C . LEU A 1 119 ? 7.642 9.384 23.919 1.00 6.58 115 LEU A C 1
ATOM 754 O O . LEU A 1 119 ? 6.601 9.914 23.507 1.00 7.34 115 LEU A O 1
ATOM 759 N N . VAL A 1 120 ? 8.330 8.497 23.210 1.00 5.90 116 VAL A N 1
ATOM 760 C CA . VAL A 1 120 ? 7.877 8.030 21.908 1.00 5.94 116 VAL A CA 1
ATOM 761 C C . VAL A 1 120 ? 7.804 6.515 21.943 1.00 6.11 116 VAL A C 1
ATOM 762 O O . VAL A 1 120 ? 8.775 5.847 22.332 1.00 7.09 116 VAL A O 1
ATOM 766 N N . THR A 1 121 ? 6.653 5.983 21.531 1.00 6.41 117 THR A N 1
ATOM 767 C CA . THR A 1 121 ? 6.398 4.537 21.515 1.00 6.19 117 THR A CA 1
ATOM 768 C C . THR A 1 121 ? 6.165 4.129 20.066 1.00 6.32 117 THR A C 1
ATOM 769 O O . THR A 1 121 ? 5.308 4.704 19.376 1.00 7.07 117 THR A O 1
ATOM 773 N N . ILE A 1 122 ? 6.893 3.107 19.628 1.00 5.92 118 ILE A N 1
ATOM 774 C CA A ILE A 1 122 ? 6.788 2.593 18.263 0.50 6.65 118 ILE A CA 1
ATOM 775 C CA B ILE A 1 122 ? 6.787 2.600 18.263 0.50 6.53 118 ILE A CA 1
ATOM 776 C C . ILE A 1 122 ? 6.102 1.237 18.271 1.00 6.81 118 ILE A C 1
ATOM 777 O O . ILE A 1 122 ? 6.535 0.329 18.981 1.00 7.36 118 ILE A O 1
ATOM 786 N N . THR A 1 123 ? 5.014 1.116 17.509 1.00 6.44 119 THR A N 1
ATOM 787 C CA . THR A 1 123 ? 4.258 -0.126 17.374 1.00 6.72 119 THR A CA 1
ATOM 788 C C . THR A 1 123 ? 4.268 -0.672 15.938 1.00 7.53 119 THR A C 1
ATOM 789 O O . THR A 1 123 ? 4.466 0.070 14.967 1.00 7.20 119 THR A O 1
ATOM 793 N N . ASP A 1 124 ? 4.033 -1.977 15.795 1.00 7.99 120 ASP A N 1
ATOM 794 C CA . ASP A 1 124 ? 3.949 -2.609 14.478 1.00 8.45 120 ASP A CA 1
ATOM 795 C C . ASP A 1 124 ? 2.482 -2.811 14.080 1.00 9.25 120 ASP A C 1
ATOM 796 O O . ASP A 1 124 ? 1.568 -2.349 14.776 1.00 8.46 120 ASP A O 1
ATOM 801 N N . ASP A 1 125 ? 2.247 -3.486 12.962 1.00 9.02 121 ASP A N 1
ATOM 802 C CA . ASP A 1 125 ? 0.859 -3.640 12.482 1.00 9.92 121 ASP A CA 1
ATOM 803 C C . ASP A 1 125 ? -0.029 -4.638 13.250 1.00 10.00 121 ASP A C 1
ATOM 804 O O . ASP A 1 125 ? -1.188 -4.843 12.865 1.00 9.61 121 ASP A O 1
ATOM 809 N N . THR A 1 126 ? 0.475 -5.190 14.359 1.00 9.93 122 THR A N 1
ATOM 810 C CA . THR A 1 126 ? -0.341 -5.968 15.299 1.00 11.40 122 THR A CA 1
ATOM 811 C C . THR A 1 126 ? -0.488 -5.279 16.670 1.00 9.91 122 THR A C 1
ATOM 812 O O . THR A 1 126 ? -0.969 -5.881 17.631 1.00 10.03 122 THR A O 1
ATOM 816 N N . ASP A 1 127 ? -0.120 -3.995 16.711 1.00 8.93 123 ASP A N 1
ATOM 817 C CA . ASP A 1 127 ? -0.150 -3.152 17.909 1.00 9.29 123 ASP A CA 1
ATOM 818 C C . ASP A 1 127 ? 0.725 -3.722 18.998 1.00 8.41 123 ASP A C 1
ATOM 819 O O . ASP A 1 127 ? 0.402 -3.642 20.210 1.00 10.05 123 ASP A O 1
ATOM 824 N N . ARG A 1 128 ? 1.850 -4.322 18.594 1.00 8.27 124 ARG A N 1
ATOM 825 C CA . ARG A 1 128 ? 2.880 -4.705 19.551 1.00 8.72 124 ARG A CA 1
ATOM 826 C C . ARG A 1 128 ? 3.979 -3.649 19.548 1.00 7.64 124 ARG A C 1
ATOM 827 O O . ARG A 1 128 ? 4.373 -3.141 18.489 1.00 7.50 124 ARG A O 1
ATOM 835 N N . VAL A 1 129 ? 4.460 -3.324 20.740 1.00 7.73 125 VAL A N 1
ATOM 836 C CA . VAL A 1 129 ? 5.549 -2.365 20.863 1.00 7.26 125 VAL A CA 1
ATOM 837 C C . VAL A 1 129 ? 6.838 -3.012 20.372 1.00 7.64 125 VAL A C 1
ATOM 838 O O . VAL A 1 129 ? 7.210 -4.102 20.818 1.00 8.52 125 VAL A O 1
ATOM 842 N N . VAL A 1 130 ? 7.506 -2.322 19.454 1.00 7.02 126 VAL A N 1
ATOM 843 C CA . VAL A 1 130 ? 8.815 -2.731 18.935 1.00 7.77 126 VAL A CA 1
ATOM 844 C C . VAL A 1 130 ? 9.972 -1.948 19.548 1.00 7.91 126 VAL A C 1
ATOM 845 O O . VAL A 1 130 ? 11.066 -2.517 19.715 1.00 6.74 126 VAL A O 1
ATOM 849 N N . ALA A 1 131 ? 9.750 -0.686 19.903 1.00 7.49 127 ALA A N 1
ATOM 850 C CA . ALA A 1 131 ? 10.749 0.156 20.571 1.00 7.41 127 ALA A CA 1
ATOM 851 C C . ALA A 1 131 ? 10.033 1.280 21.316 1.00 8.24 127 ALA A C 1
ATOM 852 O O . ALA A 1 131 ? 8.903 1.653 20.947 1.00 6.99 127 ALA A O 1
ATOM 854 N N . ARG A 1 132 ? 10.669 1.821 22.352 1.00 8.21 128 ARG A N 1
ATOM 855 C CA . ARG A 1 132 ? 10.090 2.904 23.166 1.00 9.72 128 ARG A CA 1
ATOM 856 C C . ARG A 1 132 ? 11.260 3.702 23.679 1.00 8.98 128 ARG A C 1
ATOM 857 O O . ARG A 1 132 ? 12.257 3.111 24.087 1.00 11.10 128 ARG A O 1
ATOM 865 N N . GLY A 1 133 ? 11.167 5.021 23.653 1.00 6.88 129 GLY A N 1
ATOM 866 C CA . GLY A 1 133 ? 12.321 5.844 24.015 1.00 7.08 129 GLY A CA 1
ATOM 867 C C . GLY A 1 133 ? 11.921 7.195 24.571 1.00 8.14 129 GLY A C 1
ATOM 868 O O . GLY A 1 133 ? 10.787 7.651 24.356 1.00 8.38 129 GLY A O 1
ATOM 869 N N . GLN A 1 134 ? 12.855 7.838 25.260 1.00 8.72 130 GLN A N 1
ATOM 870 C CA . GLN A 1 134 ? 12.647 9.181 25.788 1.00 8.93 130 GLN A CA 1
ATOM 871 C C . GLN A 1 134 ? 13.735 10.066 25.277 1.00 8.52 130 GLN A C 1
ATOM 872 O O . GLN A 1 134 ? 14.893 9.673 25.293 1.00 8.36 130 GLN A O 1
ATOM 878 N N . VAL A 1 135 ? 13.340 11.258 24.842 1.00 7.36 131 VAL A N 1
ATOM 879 C CA . VAL A 1 135 ? 14.248 12.244 24.316 1.00 7.49 131 VAL A CA 1
ATOM 880 C C . VAL A 1 135 ? 14.217 13.498 25.173 1.00 6.53 131 VAL A C 1
ATOM 881 O O . VAL A 1 135 ? 13.143 14.059 25.410 1.00 6.93 131 VAL A O 1
ATOM 885 N N . ARG A 1 136 ? 15.402 13.930 25.608 1.00 6.25 132 ARG A N 1
ATOM 886 C CA . ARG A 1 136 ? 15.569 15.150 26.391 1.00 7.47 132 ARG A CA 1
ATOM 887 C C . ARG A 1 136 ? 16.109 16.218 25.457 1.00 7.54 132 ARG A C 1
ATOM 888 O O . ARG A 1 136 ? 17.093 15.975 24.740 1.00 7.78 132 ARG A O 1
ATOM 896 N N . LEU A 1 137 ? 15.453 17.380 25.454 1.00 7.51 133 LEU A N 1
ATOM 897 C CA . LEU A 1 137 ? 15.824 18.488 24.588 1.00 8.41 133 LEU A CA 1
ATOM 898 C C . LEU A 1 137 ? 16.068 19.748 25.403 1.00 8.71 133 LEU A C 1
ATOM 899 O O . LEU A 1 137 ? 15.432 19.964 26.421 1.00 8.55 133 LEU A O 1
ATOM 904 N N . GLN A 1 138 ? 16.976 20.583 24.905 1.00 9.11 134 GLN A N 1
ATOM 905 C CA . GLN A 1 138 ? 17.137 21.941 25.369 1.00 9.74 134 GLN A CA 1
ATOM 906 C C . GLN A 1 138 ? 16.320 22.898 24.518 1.00 9.72 134 GLN A C 1
ATOM 907 O O . GLN A 1 138 ? 16.345 22.813 23.286 1.00 9.69 134 GLN A O 1
ATOM 913 N N . ASN A 1 139 ? 15.613 23.819 25.163 1.00 8.78 135 ASN A N 1
ATOM 914 C CA . ASN A 1 139 ? 14.992 24.936 24.463 1.00 8.92 135 ASN A CA 1
ATOM 915 C C . ASN A 1 139 ? 16.034 26.037 24.275 1.00 9.55 135 ASN A C 1
ATOM 916 O O . ASN A 1 139 ? 16.713 26.388 25.217 1.00 10.36 135 ASN A O 1
ATOM 921 N N . LEU A 1 140 ? 16.127 26.584 23.068 1.00 9.58 136 LEU A N 1
ATOM 922 C CA . LEU A 1 140 ? 17.082 27.633 22.736 1.00 10.94 136 LEU A CA 1
ATOM 923 C C . LEU A 1 140 ? 16.305 28.883 22.416 1.00 11.64 136 LEU A C 1
ATOM 924 O O . LEU A 1 140 ? 15.318 28.819 21.696 1.00 11.88 136 LEU A O 1
ATOM 929 N N . GLU A 1 141 ? 16.753 30.019 22.932 1.00 12.53 137 GLU A N 1
ATOM 930 C CA . GLU A 1 141 ? 15.992 31.253 22.761 1.00 13.57 137 GLU A CA 1
ATOM 931 C C . GLU A 1 141 ? 16.033 31.766 21.329 1.00 15.15 137 GLU A C 1
ATOM 932 O O . GLU A 1 141 ? 16.936 31.443 20.565 1.00 15.06 137 GLU A O 1
ATOM 938 N N . ALA A 1 142 ? 15.051 32.612 21.027 1.00 16.76 138 ALA A N 1
ATOM 939 C CA . ALA A 1 142 ? 14.929 33.305 19.761 1.00 18.42 138 ALA A CA 1
ATOM 940 C C . ALA A 1 142 ? 15.364 34.749 19.961 1.00 19.49 138 ALA A C 1
ATOM 941 O O . ALA A 1 142 ? 15.435 35.224 21.099 1.00 19.97 138 ALA A O 1
ATOM 943 N N . ARG A 1 143 ? 15.652 35.452 18.865 1.00 20.44 139 ARG A N 1
ATOM 944 C CA . ARG A 1 143 ? 15.893 36.890 18.973 1.00 20.99 139 ARG A CA 1
ATOM 945 C C . ARG A 1 143 ? 14.553 37.575 19.247 1.00 21.39 139 ARG A C 1
ATOM 946 O O . ARG A 1 143 ? 13.621 37.409 18.473 1.00 21.75 139 ARG A O 1
ATOM 954 N N . PRO A 1 144 ? 14.464 38.359 20.334 1.00 21.84 140 PRO A N 1
ATOM 955 C CA . PRO A 1 144 ? 13.255 39.116 20.642 1.00 21.95 140 PRO A CA 1
ATOM 956 C C . PRO A 1 144 ? 13.052 40.260 19.663 1.00 21.90 140 PRO A C 1
ATOM 957 O O . PRO A 1 144 ? 11.927 40.552 19.242 1.00 21.79 140 PRO A O 1
ATOM 962 N N . VAL B 1 19 ? 26.090 -4.858 6.316 1.00 20.91 15 VAL B N 1
ATOM 963 C CA . VAL B 1 19 ? 24.925 -4.462 7.166 1.00 19.78 15 VAL B CA 1
ATOM 964 C C . VAL B 1 19 ? 24.103 -3.455 6.380 1.00 18.60 15 VAL B C 1
ATOM 965 O O . VAL B 1 19 ? 24.586 -2.350 6.134 1.00 19.28 15 VAL B O 1
ATOM 969 N N . PRO B 1 20 ? 22.857 -3.812 6.001 1.00 16.24 16 PRO B N 1
ATOM 970 C CA . PRO B 1 20 ? 22.167 -2.900 5.094 1.00 15.32 16 PRO B CA 1
ATOM 971 C C . PRO B 1 20 ? 22.097 -1.462 5.547 1.00 12.82 16 PRO B C 1
ATOM 972 O O . PRO B 1 20 ? 22.501 -0.613 4.803 1.00 12.09 16 PRO B O 1
ATOM 976 N N . PHE B 1 21 ? 21.568 -1.182 6.738 1.00 10.91 17 PHE B N 1
ATOM 977 C CA . PHE B 1 21 ? 21.380 0.206 7.136 1.00 10.30 17 PHE B CA 1
ATOM 978 C C . PHE B 1 21 ? 22.715 0.937 7.214 1.00 10.30 17 PHE B C 1
ATOM 979 O O . PHE B 1 21 ? 22.776 2.129 6.931 1.00 9.81 17 PHE B O 1
ATOM 987 N N . ASP B 1 22 ? 23.792 0.233 7.549 1.00 10.44 18 ASP B N 1
ATOM 988 C CA . ASP B 1 22 ? 25.092 0.892 7.593 1.00 10.83 18 ASP B CA 1
ATOM 989 C C . ASP B 1 22 ? 25.460 1.445 6.220 1.00 11.06 18 ASP B C 1
ATOM 990 O O . ASP B 1 22 ? 26.124 2.490 6.121 1.00 12.06 18 ASP B O 1
ATOM 995 N N . SER B 1 23 ? 25.058 0.752 5.163 1.00 11.80 19 SER B N 1
ATOM 996 C CA A SER B 1 23 ? 25.347 1.223 3.796 0.50 12.17 19 SER B CA 1
ATOM 997 C CA B SER B 1 23 ? 25.395 1.228 3.833 0.50 12.39 19 SER B CA 1
ATOM 998 C C . SER B 1 23 ? 24.679 2.554 3.509 1.00 12.59 19 SER B C 1
ATOM 999 O O . SER B 1 23 ? 25.243 3.414 2.800 1.00 13.11 19 SER B O 1
ATOM 1004 N N . GLU B 1 24 ? 23.467 2.727 4.041 1.00 12.20 20 GLU B N 1
ATOM 1005 C CA . GLU B 1 24 ? 22.745 3.980 3.892 1.00 13.14 20 GLU B CA 1
ATOM 1006 C C . GLU B 1 24 ? 23.453 5.108 4.639 1.00 12.66 20 GLU B C 1
ATOM 1007 O O . GLU B 1 24 ? 23.525 6.229 4.134 1.00 13.72 20 GLU B O 1
ATOM 1013 N N . LEU B 1 25 ? 23.995 4.799 5.819 1.00 11.48 21 LEU B N 1
ATOM 1014 C CA . LEU B 1 25 ? 24.722 5.773 6.635 1.00 11.87 21 LEU B CA 1
ATOM 1015 C C . LEU B 1 25 ? 26.060 6.117 6.012 1.00 11.80 21 LEU B C 1
ATOM 1016 O O . LEU B 1 25 ? 26.597 7.167 6.311 1.00 12.79 21 LEU B O 1
ATOM 1021 N N . GLY B 1 26 ? 26.609 5.224 5.185 1.00 10.63 22 GLY B N 1
ATOM 1022 C CA . GLY B 1 26 ? 27.997 5.369 4.723 1.00 10.50 22 GLY B CA 1
ATOM 1023 C C . GLY B 1 26 ? 29.022 4.921 5.763 1.00 10.12 22 GLY B C 1
ATOM 1024 O O . GLY B 1 26 ? 30.188 5.344 5.721 1.00 10.59 22 GLY B O 1
ATOM 1025 N N . LEU B 1 27 ? 28.595 4.072 6.693 1.00 9.19 23 LEU B N 1
ATOM 1026 C CA . LEU B 1 27 ? 29.451 3.619 7.813 1.00 10.43 23 LEU B CA 1
ATOM 1027 C C . LEU B 1 27 ? 30.436 2.561 7.367 1.00 10.71 23 LEU B C 1
ATOM 1028 O O . LEU B 1 27 ? 30.022 1.506 6.894 1.00 12.37 23 LEU B O 1
ATOM 1033 N N . GLN B 1 28 ? 31.732 2.817 7.573 1.00 11.04 24 GLN B N 1
ATOM 1034 C CA . GLN B 1 28 ? 32.805 1.902 7.169 1.00 12.09 24 GLN B CA 1
ATOM 1035 C C . GLN B 1 28 ? 33.664 1.567 8.379 1.00 10.23 24 GLN B C 1
ATOM 1036 O O . GLN B 1 28 ? 34.169 2.479 9.053 1.00 8.87 24 GLN B O 1
ATOM 1042 N N . PHE B 1 29 ? 33.824 0.270 8.644 1.00 10.11 25 PHE B N 1
ATOM 1043 C CA . PHE B 1 29 ? 34.599 -0.186 9.817 1.00 9.20 25 PHE B CA 1
ATOM 1044 C C . PHE B 1 29 ? 36.069 -0.226 9.479 1.00 9.49 25 PHE B C 1
ATOM 1045 O O . PHE B 1 29 ? 36.446 -0.669 8.381 1.00 10.02 25 PHE B O 1
ATOM 1053 N N . THR B 1 30 ? 36.880 0.235 10.423 1.00 8.97 26 THR B N 1
ATOM 1054 C CA . THR B 1 30 ? 38.341 0.209 10.312 1.00 8.45 26 THR B CA 1
ATOM 1055 C C . THR B 1 30 ? 39.003 -0.825 11.247 1.00 7.99 26 THR B C 1
ATOM 1056 O O . THR B 1 30 ? 40.106 -1.301 10.963 1.00 7.54 26 THR B O 1
ATOM 1060 N N . GLU B 1 31 ? 38.378 -1.091 12.390 1.00 8.23 27 GLU B N 1
ATOM 1061 C CA . GLU B 1 31 ? 38.845 -2.093 13.344 1.00 7.75 27 GLU B CA 1
ATOM 1062 C C . GLU B 1 31 ? 37.670 -2.878 13.913 1.00 8.27 27 GLU B C 1
ATOM 1063 O O . GLU B 1 31 ? 36.602 -2.322 14.129 1.00 8.57 27 GLU B O 1
ATOM 1069 N N . LEU B 1 32 ? 37.887 -4.164 14.157 1.00 8.49 28 LEU B N 1
ATOM 1070 C CA . LEU B 1 32 ? 36.860 -5.042 14.734 1.00 8.32 28 LEU B CA 1
ATOM 1071 C C . LEU B 1 32 ? 37.531 -6.262 15.396 1.00 9.02 28 LEU B C 1
ATOM 1072 O O . LEU B 1 32 ? 38.260 -7.021 14.739 1.00 9.65 28 LEU B O 1
ATOM 1077 N N . GLY B 1 33 ? 37.288 -6.425 16.700 1.00 8.64 29 GLY B N 1
ATOM 1078 C CA . GLY B 1 33 ? 37.797 -7.566 17.442 1.00 9.18 29 GLY B CA 1
ATOM 1079 C C . GLY B 1 33 ? 37.133 -7.674 18.802 1.00 9.88 29 GLY B C 1
ATOM 1080 O O . GLY B 1 33 ? 36.224 -6.895 19.114 1.00 8.75 29 GLY B O 1
ATOM 1081 N N . PRO B 1 34 ? 37.588 -8.624 19.620 1.00 10.91 30 PRO B N 1
ATOM 1082 C CA . PRO B 1 34 ? 36.957 -8.871 20.925 1.00 11.53 30 PRO B CA 1
ATOM 1083 C C . PRO B 1 34 ? 37.007 -7.706 21.920 1.00 11.76 30 PRO B C 1
ATOM 1084 O O . PRO B 1 34 ? 36.141 -7.630 22.802 1.00 12.70 30 PRO B O 1
ATOM 1088 N N . ASP B 1 35 ? 37.985 -6.812 21.782 1.00 11.96 31 ASP B N 1
ATOM 1089 C CA . ASP B 1 35 ? 38.124 -5.694 22.715 1.00 12.22 31 ASP B CA 1
ATOM 1090 C C . ASP B 1 35 ? 37.496 -4.410 22.219 1.00 10.36 31 ASP B C 1
ATOM 1091 O O . ASP B 1 35 ? 37.501 -3.409 22.949 1.00 10.50 31 ASP B O 1
ATOM 1096 N N . GLY B 1 36 ? 36.931 -4.451 21.011 1.00 8.83 32 GLY B N 1
ATOM 1097 C CA . GLY B 1 36 ? 36.342 -3.261 20.427 1.00 8.26 32 GLY B CA 1
ATOM 1098 C C . GLY B 1 36 ? 36.290 -3.177 18.929 1.00 7.36 32 GLY B C 1
ATOM 1099 O O . GLY B 1 36 ? 36.657 -4.093 18.215 1.00 8.46 32 GLY B O 1
ATOM 1100 N N . ALA B 1 37 ? 35.746 -2.048 18.489 1.00 7.62 33 ALA B N 1
ATOM 1101 C CA . ALA B 1 37 ? 35.593 -1.729 17.093 1.00 6.85 33 ALA B CA 1
ATOM 1102 C C . ALA B 1 37 ? 35.613 -0.241 16.857 1.00 6.08 33 ALA B C 1
ATOM 1103 O O . ALA B 1 37 ? 35.336 0.574 17.760 1.00 7.49 33 ALA B O 1
ATOM 1105 N N . ARG B 1 38 ? 35.950 0.106 15.624 1.00 6.30 34 ARG B N 1
ATOM 1106 C CA . ARG B 1 38 ? 36.000 1.483 15.176 1.00 7.27 34 ARG B CA 1
ATOM 1107 C C . ARG B 1 38 ? 35.432 1.600 13.768 1.00 7.68 34 ARG B C 1
ATOM 1108 O O . ARG B 1 38 ? 35.682 0.747 12.905 1.00 8.19 34 ARG B O 1
ATOM 1116 N N . ALA B 1 39 ? 34.665 2.662 13.539 1.00 6.97 35 ALA B N 1
ATOM 1117 C CA . ALA B 1 39 ? 34.073 2.906 12.230 1.00 7.41 35 ALA B CA 1
ATOM 1118 C C . ALA B 1 39 ? 33.847 4.385 12.018 1.00 7.68 35 ALA B C 1
ATOM 1119 O O . ALA B 1 39 ? 33.869 5.189 12.972 1.00 8.04 35 ALA B O 1
ATOM 1121 N N . GLN B 1 40 ? 33.636 4.746 10.763 1.00 7.08 36 GLN B N 1
ATOM 1122 C CA . GLN B 1 40 ? 33.624 6.154 10.374 1.00 7.61 36 GLN B CA 1
ATOM 1123 C C . GLN B 1 40 ? 32.640 6.400 9.262 1.00 8.01 36 GLN B C 1
ATOM 1124 O O . GLN B 1 40 ? 32.344 5.506 8.481 1.00 9.04 36 GLN B O 1
ATOM 1130 N N . LEU B 1 41 ? 32.145 7.624 9.188 1.00 7.91 37 LEU B N 1
ATOM 1131 C CA . LEU B 1 41 ? 31.310 8.025 8.070 1.00 8.51 37 LEU B CA 1
ATOM 1132 C C . LEU B 1 41 ? 31.508 9.494 7.770 1.00 8.72 37 LEU B C 1
ATOM 1133 O O . LEU B 1 41 ? 31.950 10.281 8.612 1.00 8.63 37 LEU B O 1
ATOM 1138 N N . ASP B 1 42 ? 31.196 9.835 6.529 1.00 9.23 38 ASP B N 1
ATOM 1139 C CA . ASP B 1 42 ? 31.236 11.202 6.043 1.00 10.60 38 ASP B CA 1
ATOM 1140 C C . ASP B 1 42 ? 29.864 11.818 6.236 1.00 10.46 38 ASP B C 1
ATOM 1141 O O . ASP B 1 42 ? 28.844 11.238 5.852 1.00 10.81 38 ASP B O 1
ATOM 1146 N N . VAL B 1 43 ? 29.840 12.995 6.838 1.00 10.45 39 VAL B N 1
ATOM 1147 C CA . VAL B 1 43 ? 28.593 13.712 6.983 1.00 11.52 39 VAL B CA 1
ATOM 1148 C C . VAL B 1 43 ? 28.198 14.243 5.614 1.00 12.15 39 VAL B C 1
ATOM 1149 O O . VAL B 1 43 ? 28.991 14.925 4.945 1.00 14.14 39 VAL B O 1
ATOM 1153 N N . ARG B 1 44 ? 27.002 13.868 5.183 1.00 12.71 40 ARG B N 1
ATOM 1154 C CA . ARG B 1 44 ? 26.477 14.279 3.886 1.00 13.22 40 ARG B CA 1
ATOM 1155 C C . ARG B 1 44 ? 25.143 15.000 4.112 1.00 12.64 40 ARG B C 1
ATOM 1156 O O . ARG B 1 44 ? 24.514 14.823 5.158 1.00 11.90 40 ARG B O 1
ATOM 1164 N N . PRO B 1 45 ? 24.675 15.780 3.117 1.00 11.83 41 PRO B N 1
ATOM 1165 C CA . PRO B 1 45 ? 23.405 16.514 3.287 1.00 11.50 41 PRO B CA 1
ATOM 1166 C C . PRO B 1 45 ? 22.195 15.666 3.649 1.00 11.40 41 PRO B C 1
ATOM 1167 O O . PRO B 1 45 ? 21.327 16.125 4.395 1.00 11.17 41 PRO B O 1
ATOM 1171 N N . LYS B 1 46 ? 22.141 14.434 3.148 1.00 10.90 42 LYS B N 1
ATOM 1172 C CA . LYS B 1 46 ? 21.010 13.546 3.460 1.00 11.46 42 LYS B CA 1
ATOM 1173 C C . LYS B 1 46 ? 20.977 13.095 4.912 1.00 10.84 42 LYS B C 1
ATOM 1174 O O . LYS B 1 46 ? 19.954 12.550 5.383 1.00 11.41 42 LYS B O 1
ATOM 1180 N N . LEU B 1 47 ? 22.079 13.309 5.616 1.00 10.11 43 LEU B N 1
ATOM 1181 C CA . LEU B 1 47 ? 22.177 12.938 7.027 1.00 9.96 43 LEU B CA 1
ATOM 1182 C C . LEU B 1 47 ? 21.832 14.056 8.023 1.00 10.31 43 LEU B C 1
ATOM 1183 O O . LEU B 1 47 ? 21.979 13.898 9.246 1.00 10.81 43 LEU B O 1
ATOM 1188 N N . LEU B 1 48 ? 21.365 15.180 7.504 1.00 10.75 44 LEU B N 1
ATOM 1189 C CA . LEU B 1 48 ? 21.128 16.369 8.306 1.00 11.61 44 LEU B CA 1
ATOM 1190 C C . LEU B 1 48 ? 19.660 16.507 8.691 1.00 12.49 44 LEU B C 1
ATOM 1191 O O . LEU B 1 48 ? 18.782 15.805 8.183 1.00 12.16 44 LEU B O 1
ATOM 1196 N N . GLN B 1 49 ? 19.403 17.432 9.597 1.00 14.12 45 GLN B N 1
ATOM 1197 C CA . GLN B 1 49 ? 18.040 17.754 9.957 1.00 16.16 45 GLN B CA 1
ATOM 1198 C C . GLN B 1 49 ? 17.738 19.180 9.419 1.00 18.08 45 GLN B C 1
ATOM 1199 O O . GLN B 1 49 ? 18.474 19.657 8.554 1.00 18.58 45 GLN B O 1
ATOM 1205 N N . LEU B 1 50 ? 16.669 19.839 9.866 1.00 21.42 46 LEU B N 1
ATOM 1206 C CA . LEU B 1 50 ? 16.200 21.071 9.187 1.00 22.99 46 LEU B CA 1
ATOM 1207 C C . LEU B 1 50 ? 17.083 22.301 9.374 1.00 23.75 46 LEU B C 1
ATOM 1208 O O . LEU B 1 50 ? 17.033 23.241 8.563 1.00 25.69 46 LEU B O 1
ATOM 1210 N N . THR B 1 51 ? 17.875 22.323 10.442 1.00 23.33 47 THR B N 1
ATOM 1211 C CA . THR B 1 51 ? 18.778 23.442 10.678 1.00 22.98 47 THR B CA 1
ATOM 1212 C C . THR B 1 51 ? 20.169 23.147 10.118 1.00 21.32 47 THR B C 1
ATOM 1213 O O . THR B 1 51 ? 21.118 23.898 10.361 1.00 21.80 47 THR B O 1
ATOM 1217 N N . GLY B 1 52 ? 20.290 22.046 9.374 1.00 18.82 48 GLY B N 1
ATOM 1218 C CA . GLY B 1 52 ? 21.491 21.751 8.612 1.00 17.06 48 GLY B CA 1
ATOM 1219 C C . GLY B 1 52 ? 22.643 21.213 9.422 1.00 15.61 48 GLY B C 1
ATOM 1220 O O . GLY B 1 52 ? 23.790 21.373 9.033 1.00 16.07 48 GLY B O 1
ATOM 1221 N N . VAL B 1 53 ? 22.334 20.571 10.551 1.00 13.58 49 VAL B N 1
ATOM 1222 C CA . VAL B 1 53 ? 23.330 19.849 11.332 1.00 12.55 49 VAL B CA 1
ATOM 1223 C C . VAL B 1 53 ? 22.956 18.366 11.355 1.00 11.05 49 VAL B C 1
ATOM 1224 O O . VAL B 1 53 ? 21.853 17.997 10.956 1.00 10.02 49 VAL B O 1
ATOM 1228 N N . VAL B 1 54 ? 23.866 17.512 11.817 1.00 9.31 50 VAL B N 1
ATOM 1229 C CA . VAL B 1 54 ? 23.636 16.065 11.750 1.00 9.22 50 VAL B CA 1
ATOM 1230 C C . VAL B 1 54 ? 22.390 15.694 12.563 1.00 9.03 50 VAL B C 1
ATOM 1231 O O . VAL B 1 54 ? 22.256 16.125 13.711 1.00 9.61 50 VAL B O 1
ATOM 1235 N N . HIS B 1 55 ? 21.507 14.886 11.978 1.00 8.50 51 HIS B N 1
ATOM 1236 C CA . HIS B 1 55 ? 20.370 14.299 12.689 1.00 9.17 51 HIS B CA 1
ATOM 1237 C C . HIS B 1 55 ? 20.873 13.391 13.803 1.00 9.27 51 HIS B C 1
ATOM 1238 O O . HIS B 1 55 ? 21.711 12.523 13.570 1.00 9.72 51 HIS B O 1
ATOM 1245 N N . GLY B 1 56 ? 20.408 13.615 15.033 1.00 9.24 52 GLY B N 1
ATOM 1246 C CA . GLY B 1 56 ? 20.858 12.796 16.172 1.00 8.79 52 GLY B CA 1
ATOM 1247 C C . GLY B 1 56 ? 20.758 11.287 15.984 1.00 8.70 52 GLY B C 1
ATOM 1248 O O . GLY B 1 56 ? 21.588 10.500 16.484 1.00 9.03 52 GLY B O 1
ATOM 1249 N N . GLY B 1 57 ? 19.710 10.883 15.296 1.00 8.10 53 GLY B N 1
ATOM 1250 C CA . GLY B 1 57 ? 19.509 9.488 14.896 1.00 7.19 53 GLY B CA 1
ATOM 1251 C C . GLY B 1 57 ? 20.689 8.862 14.189 1.00 7.30 53 GLY B C 1
ATOM 1252 O O . GLY B 1 57 ? 20.932 7.668 14.343 1.00 7.62 53 GLY B O 1
ATOM 1253 N N . VAL B 1 58 ? 21.420 9.647 13.391 1.00 7.47 54 VAL B N 1
ATOM 1254 C CA . VAL B 1 58 ? 22.616 9.134 12.707 1.00 7.98 54 VAL B CA 1
ATOM 1255 C C . VAL B 1 58 ? 23.640 8.643 13.722 1.00 7.42 54 VAL B C 1
ATOM 1256 O O . VAL B 1 58 ? 24.177 7.552 13.613 1.00 6.67 54 VAL B O 1
ATOM 1260 N N . TYR B 1 59 ? 23.873 9.450 14.747 1.00 7.58 55 TYR B N 1
ATOM 1261 C CA . TYR B 1 59 ? 24.800 9.064 15.809 1.00 7.42 55 TYR B CA 1
ATOM 1262 C C . TYR B 1 59 ? 24.273 7.899 16.636 1.00 7.28 55 TYR B C 1
ATOM 1263 O O . TYR B 1 59 ? 25.035 6.983 16.961 1.00 6.86 55 TYR B O 1
ATOM 1272 N N . CYS B 1 60 ? 22.997 7.932 17.022 1.00 7.51 56 CYS B N 1
ATOM 1273 C CA . CYS B 1 60 ? 22.422 6.754 17.684 1.00 7.90 56 CYS B CA 1
ATOM 1274 C C . CYS B 1 60 ? 22.696 5.474 16.894 1.00 7.39 56 CYS B C 1
ATOM 1275 O O . CYS B 1 60 ? 23.031 4.441 17.453 1.00 6.43 56 CYS B O 1
ATOM 1278 N N . ALA B 1 61 ? 22.542 5.564 15.575 1.00 7.17 57 ALA B N 1
ATOM 1279 C CA . ALA B 1 61 ? 22.683 4.407 14.701 1.00 7.73 57 ALA B CA 1
ATOM 1280 C C . ALA B 1 61 ? 24.122 3.938 14.597 1.00 7.51 57 ALA B C 1
ATOM 1281 O O . ALA B 1 61 ? 24.433 2.739 14.666 1.00 8.11 57 ALA B O 1
ATOM 1283 N 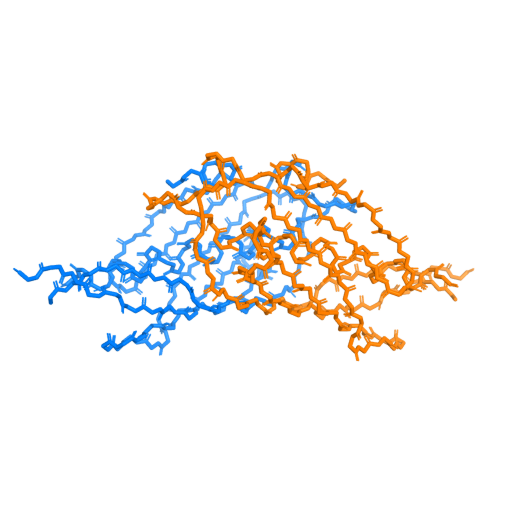N . MET B 1 62 ? 25.012 4.895 14.454 1.00 8.00 58 MET B N 1
ATOM 1284 C CA A MET B 1 62 ? 26.447 4.642 14.445 0.50 8.03 58 MET B CA 1
ATOM 1285 C CA B MET B 1 62 ? 26.442 4.608 14.434 0.50 8.08 58 MET B CA 1
ATOM 1286 C C . MET B 1 62 ? 26.889 3.937 15.736 1.00 7.76 58 MET B C 1
ATOM 1287 O O . MET B 1 62 ? 27.620 2.932 15.722 1.00 6.18 58 MET B O 1
ATOM 1296 N N . ILE B 1 63 ? 26.447 4.483 16.853 1.00 7.21 59 ILE B N 1
ATOM 1297 C CA . ILE B 1 63 ? 26.711 3.905 18.160 1.00 6.60 59 ILE B CA 1
ATOM 1298 C C . ILE B 1 63 ? 26.185 2.478 18.241 1.00 6.94 59 ILE B C 1
ATOM 1299 O O . ILE B 1 63 ? 26.894 1.576 18.663 1.00 6.19 59 ILE B O 1
ATOM 1304 N N . GLU B 1 64 ? 24.960 2.250 17.772 1.00 6.15 60 GLU B N 1
ATOM 1305 C CA . GLU B 1 64 ? 24.376 0.919 17.806 1.00 6.96 60 GLU B CA 1
ATOM 1306 C C . GLU B 1 64 ? 25.173 -0.092 16.982 1.00 7.13 60 GLU B C 1
ATOM 1307 O O . GLU B 1 64 ? 25.466 -1.197 17.448 1.00 7.08 60 GLU B O 1
ATOM 1313 N N . SER B 1 65 ? 25.546 0.295 15.766 1.00 7.57 61 SER B N 1
ATOM 1314 C CA A SER B 1 65 ? 26.318 -0.559 14.865 0.50 7.18 61 SER B CA 1
ATOM 1315 C CA B SER B 1 65 ? 26.275 -0.605 14.899 0.50 7.61 61 SER B CA 1
ATOM 1316 C C . SER B 1 65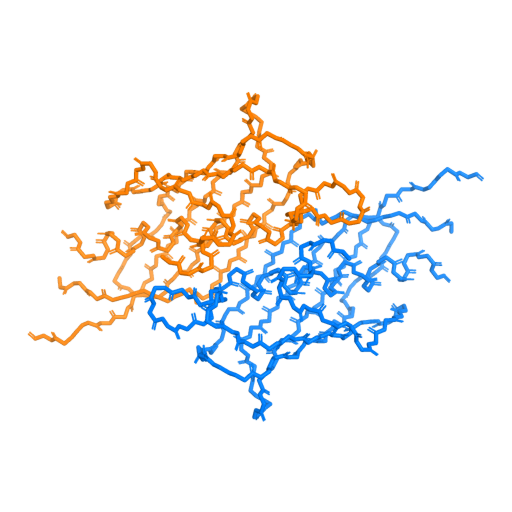 ? 27.673 -0.929 15.435 1.00 6.88 61 SER B C 1
ATOM 1317 O O . SER B 1 65 ? 28.063 -2.104 15.476 1.00 6.83 61 SER B O 1
ATOM 1322 N N . ILE B 1 66 ? 28.417 0.082 15.868 1.00 6.61 62 ILE B N 1
ATOM 1323 C CA . ILE B 1 66 ? 2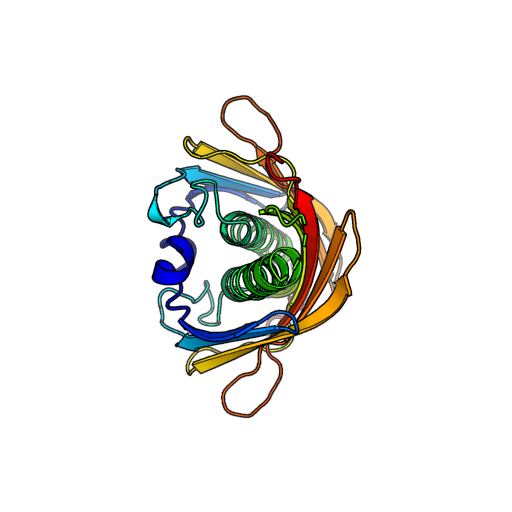9.801 -0.170 16.329 1.00 6.98 62 ILE B CA 1
ATOM 1324 C C . ILE B 1 66 ? 29.800 -1.051 17.587 1.00 7.34 62 ILE B C 1
ATOM 1325 O O . ILE B 1 66 ? 30.556 -2.015 17.682 1.00 7.15 62 ILE B O 1
ATOM 1330 N N . ALA B 1 67 ? 28.923 -0.754 18.542 1.00 7.79 63 ALA B N 1
ATOM 1331 C CA . ALA B 1 67 ? 28.796 -1.562 19.749 1.00 7.93 63 ALA B CA 1
ATOM 1332 C C . ALA B 1 67 ? 28.356 -2.996 19.452 1.00 7.84 63 ALA B C 1
ATOM 1333 O O . ALA B 1 67 ? 28.882 -3.966 20.023 1.00 8.58 63 ALA B O 1
ATOM 1335 N N . SER B 1 68 ? 27.339 -3.141 18.606 1.00 7.97 64 SER B N 1
ATOM 1336 C CA A SER B 1 68 ? 26.812 -4.472 18.287 0.50 7.86 64 SER B CA 1
ATOM 1337 C CA B SER B 1 68 ? 26.812 -4.471 18.309 0.50 8.51 64 SER B CA 1
ATOM 1338 C C . SER B 1 68 ? 27.863 -5.357 17.628 1.00 8.24 64 SER B C 1
ATOM 1339 O O . SER B 1 68 ? 27.967 -6.538 17.941 1.00 8.29 64 SER B O 1
ATOM 1344 N N . MET B 1 69 ? 28.666 -4.790 16.720 1.00 8.45 65 MET B N 1
ATOM 1345 C CA . MET B 1 69 ? 29.670 -5.593 16.031 1.00 8.84 65 MET B CA 1
ATOM 1346 C C . MET B 1 69 ? 30.779 -6.005 17.002 1.00 8.10 65 MET B C 1
ATOM 1347 O O . MET B 1 69 ? 31.224 -7.153 17.015 1.00 8.36 65 MET B O 1
ATOM 1352 N N . ALA B 1 70 ? 31.197 -5.082 17.864 1.00 7.90 66 ALA B N 1
ATOM 1353 C CA . ALA B 1 70 ? 32.167 -5.431 18.902 1.00 7.94 66 ALA B CA 1
ATOM 1354 C C . ALA B 1 70 ? 31.619 -6.557 19.800 1.00 7.96 66 ALA B C 1
ATOM 1355 O O . ALA B 1 70 ? 32.324 -7.532 20.143 1.00 8.13 66 ALA B O 1
ATOM 1357 N N . ALA B 1 71 ? 30.354 -6.428 20.181 1.00 7.63 67 ALA B N 1
ATOM 1358 C CA . ALA B 1 71 ? 29.737 -7.416 21.064 1.00 7.67 67 ALA B CA 1
ATOM 1359 C C . ALA B 1 71 ? 29.711 -8.804 20.426 1.00 7.52 67 ALA B C 1
ATOM 1360 O O . ALA B 1 71 ? 29.978 -9.812 21.074 1.00 8.52 67 ALA B O 1
ATOM 1362 N N . PHE B 1 72 ? 29.363 -8.852 19.145 1.00 7.99 68 PHE B N 1
ATOM 1363 C CA . PHE B 1 72 ? 29.344 -10.111 18.421 1.00 9.12 68 PHE B CA 1
ATOM 1364 C C . PHE B 1 72 ? 30.749 -10.694 18.342 1.00 9.64 68 PHE B C 1
ATOM 1365 O O . PHE B 1 72 ? 30.945 -11.889 18.557 1.00 11.23 68 PHE B O 1
ATOM 1373 N N . ALA B 1 73 ? 31.732 -9.844 18.056 1.00 10.26 69 ALA B N 1
ATOM 1374 C CA . ALA B 1 73 ? 33.109 -10.310 17.950 1.00 10.62 69 ALA B CA 1
ATOM 1375 C C . ALA B 1 73 ? 33.592 -10.898 19.267 1.00 10.69 69 ALA B C 1
ATOM 1376 O O . ALA B 1 73 ? 34.264 -11.938 19.294 1.00 11.41 69 ALA B O 1
ATOM 1378 N N . TRP B 1 74 ? 33.274 -10.226 20.372 1.00 9.80 70 TRP B N 1
ATOM 1379 C CA . TRP B 1 74 ? 33.668 -10.742 21.667 1.00 10.30 70 TRP B CA 1
ATOM 1380 C C . TRP B 1 74 ? 32.988 -12.077 21.983 1.00 10.88 70 TRP B C 1
ATOM 1381 O O . TRP B 1 74 ? 33.641 -13.037 22.402 1.00 11.12 70 TRP B O 1
ATOM 1392 N N . LEU B 1 75 ? 31.676 -12.137 21.791 1.00 10.32 71 LEU B N 1
ATOM 1393 C CA . LEU B 1 75 ? 30.928 -13.333 22.152 1.00 11.49 71 LEU B CA 1
ATOM 1394 C C . LEU B 1 75 ? 31.470 -14.542 21.418 1.00 12.31 71 LEU B C 1
ATOM 1395 O O . LEU B 1 75 ? 31.525 -15.630 21.975 1.0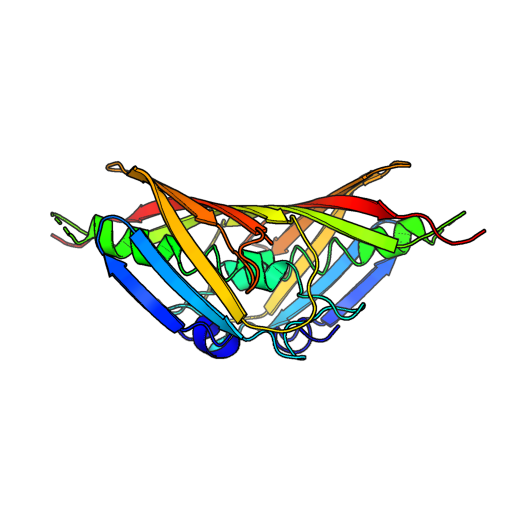0 12.18 71 LEU B O 1
ATOM 1400 N N . ASN B 1 76 ? 31.887 -14.338 20.173 1.00 13.69 72 ASN B N 1
ATOM 1401 C CA . ASN B 1 76 ? 32.340 -15.437 19.326 1.00 15.10 72 ASN B CA 1
ATOM 1402 C C . ASN B 1 76 ? 33.847 -15.670 19.307 1.00 16.52 72 ASN B C 1
ATOM 1403 O O . ASN B 1 76 ? 34.349 -16.495 18.542 1.00 17.88 72 ASN B O 1
ATOM 1408 N N . SER B 1 77 ? 34.543 -15.002 20.219 1.00 17.06 73 SER B N 1
ATOM 1409 C CA . SER B 1 77 ? 35.980 -15.138 20.372 1.00 17.86 73 SER B CA 1
ATOM 1410 C C . SER B 1 77 ? 36.294 -16.244 21.382 1.00 19.24 73 SER B C 1
ATOM 1411 O O . SER B 1 77 ? 37.455 -16.586 21.590 1.00 20.33 73 SER B O 1
ATOM 1414 N N . GLU B 1 80 ? 31.810 -20.779 23.711 1.00 27.80 76 GLU B N 1
ATOM 1415 C CA . GLU B 1 80 ? 30.530 -21.319 23.228 1.00 27.31 76 GLU B CA 1
ATOM 1416 C C . GLU B 1 80 ? 29.891 -20.478 22.105 1.00 26.56 76 GLU B C 1
ATOM 1417 O O . GLU B 1 80 ? 29.327 -21.033 21.151 1.00 27.36 76 GLU B O 1
ATOM 1419 N N . GLY B 1 81 ? 29.957 -19.151 22.224 1.00 25.05 77 GLY B N 1
ATOM 1420 C CA . GLY B 1 81 ? 29.516 -18.262 21.141 1.00 23.12 77 GLY B CA 1
ATOM 1421 C C . GLY B 1 81 ? 28.025 -17.982 21.158 1.00 21.28 77 GLY B C 1
ATOM 1422 O O . GLY B 1 81 ? 27.355 -18.160 22.190 1.00 21.59 77 GLY B O 1
ATOM 1423 N N . GLY B 1 82 ? 27.515 -17.523 20.016 1.00 18.60 78 GLY B N 1
ATOM 1424 C CA . GLY B 1 82 ? 26.109 -17.138 19.871 1.00 16.35 78 GLY B CA 1
ATOM 1425 C C . GLY B 1 82 ? 25.922 -15.844 19.089 1.00 14.97 78 GLY B C 1
ATOM 1426 O O . GLY B 1 82 ? 26.752 -15.474 18.258 1.00 14.31 78 GLY B O 1
ATOM 1427 N N . SER B 1 83 ? 24.792 -15.187 19.335 1.00 12.71 79 SER B N 1
ATOM 1428 C CA . SER B 1 83 ? 24.443 -13.935 18.673 1.00 12.07 79 SER B CA 1
ATOM 1429 C C . SER B 1 83 ? 24.113 -12.901 19.744 1.00 10.36 79 SER B C 1
ATOM 1430 O O . SER B 1 83 ? 24.057 -13.223 20.937 1.00 9.67 79 SER B O 1
ATOM 1433 N N . VAL B 1 84 ? 23.901 -11.667 19.314 1.00 9.22 80 VAL B N 1
ATOM 1434 C CA . VAL B 1 84 ? 23.572 -10.574 20.240 1.00 8.67 80 VAL B CA 1
ATOM 1435 C C . VAL B 1 84 ? 22.356 -9.799 19.752 1.00 8.05 80 VAL B C 1
ATOM 1436 O O . VAL B 1 84 ? 22.087 -9.706 18.549 1.00 8.47 80 VAL B O 1
ATOM 1440 N N . VAL B 1 85 ? 21.610 -9.259 20.702 1.00 7.60 81 VAL B N 1
ATOM 1441 C CA . VAL B 1 85 ? 20.465 -8.405 20.407 1.00 7.47 81 VAL B CA 1
ATOM 1442 C C . VAL B 1 85 ? 20.499 -7.187 21.304 1.00 7.76 81 VAL B C 1
ATOM 1443 O O . VAL B 1 85 ? 20.723 -7.284 22.515 1.00 8.29 81 VAL B O 1
ATOM 1447 N N . GLY B 1 86 ? 20.305 -6.016 20.701 1.00 8.44 82 GLY B N 1
ATOM 1448 C CA . GLY B 1 86 ? 20.302 -4.784 21.463 1.00 7.89 82 GLY B CA 1
ATOM 1449 C C . GLY B 1 86 ? 19.075 -4.725 22.339 1.00 7.62 82 GLY B C 1
ATOM 1450 O O . GLY B 1 86 ? 17.979 -5.097 21.891 1.00 8.13 82 GLY B O 1
ATOM 1451 N N . VAL B 1 87 ? 19.253 -4.286 23.580 1.00 6.78 83 VAL B N 1
ATOM 1452 C CA . VAL B 1 87 ? 18.079 -3.953 24.412 1.00 7.02 83 VAL B CA 1
ATOM 1453 C C . VAL B 1 87 ? 17.961 -2.480 24.822 1.00 6.25 83 VAL B C 1
ATOM 1454 O O . VAL B 1 87 ? 16.855 -2.018 25.016 1.00 7.04 83 VAL B O 1
ATOM 1458 N N . ASN B 1 88 ? 19.062 -1.750 24.921 1.00 5.47 84 ASN B N 1
ATOM 1459 C CA . ASN B 1 88 ? 19.007 -0.313 25.309 1.00 5.48 84 ASN B CA 1
ATOM 1460 C C . ASN B 1 88 ? 20.151 0.442 24.656 1.00 5.96 84 ASN B C 1
ATOM 1461 O O . ASN B 1 88 ? 21.262 -0.055 24.603 1.00 5.81 84 ASN B O 1
ATOM 1466 N N . ASN B 1 89 ? 19.850 1.615 24.125 1.00 5.82 85 ASN B N 1
ATOM 1467 C CA . ASN B 1 89 ? 20.825 2.511 23.533 1.00 6.71 85 ASN B CA 1
ATOM 1468 C C . ASN B 1 89 ? 20.571 3.886 24.130 1.00 7.81 85 ASN B C 1
ATOM 1469 O O . ASN B 1 89 ? 19.480 4.458 23.958 1.00 8.50 85 ASN B O 1
ATOM 1474 N N . ASN B 1 90 ? 21.564 4.390 24.850 1.00 7.74 86 ASN B N 1
ATOM 1475 C CA . ASN B 1 90 ? 21.446 5.635 25.587 1.00 7.64 86 ASN B CA 1
ATOM 1476 C C . ASN B 1 90 ? 22.540 6.552 25.093 1.00 7.06 86 ASN B C 1
ATOM 1477 O O . ASN B 1 90 ? 23.708 6.349 25.408 1.00 6.69 86 ASN B O 1
ATOM 1482 N N . THR B 1 91 ? 22.153 7.548 24.276 1.00 7.59 87 THR B N 1
ATOM 1483 C CA . THR B 1 91 ? 23.095 8.403 23.567 1.00 7.74 87 THR B CA 1
ATOM 1484 C C . THR B 1 91 ? 22.962 9.846 24.044 1.00 8.05 87 THR B C 1
ATOM 1485 O O . THR B 1 91 ? 21.845 10.395 24.131 1.00 8.76 87 THR B O 1
ATOM 1489 N N . ASP B 1 92 ? 24.106 10.447 24.355 1.00 7.52 88 ASP B N 1
ATOM 1490 C CA . ASP B 1 92 ? 24.171 11.869 24.684 1.00 8.33 88 ASP B CA 1
ATOM 1491 C C . ASP B 1 92 ? 24.738 12.614 23.498 1.00 8.92 88 ASP B C 1
ATOM 1492 O O . ASP B 1 92 ? 25.763 12.218 22.916 1.00 9.16 88 ASP B O 1
ATOM 1497 N N . PHE B 1 93 ? 24.052 13.692 23.137 1.00 8.96 89 PHE B N 1
ATOM 1498 C CA . PHE B 1 93 ? 24.466 14.553 22.052 1.00 8.79 89 PHE B CA 1
ATOM 1499 C C . PHE B 1 93 ? 25.267 15.715 22.632 1.00 8.93 89 PHE B C 1
ATOM 1500 O O . PHE B 1 93 ? 24.824 16.406 23.551 1.00 7.84 89 PHE B O 1
ATOM 1508 N N . VAL B 1 94 ? 26.460 15.933 22.095 1.00 9.29 90 VAL B N 1
ATOM 1509 C CA . VAL B 1 94 ? 27.388 16.903 22.658 1.00 10.09 90 VAL B CA 1
ATOM 1510 C C . VAL B 1 94 ? 27.583 18.166 21.808 1.00 10.64 90 VAL B C 1
ATOM 1511 O O . VAL B 1 94 ? 27.554 19.282 22.340 1.00 11.43 90 VAL B O 1
ATOM 1515 N N A ARG B 1 95 ? 27.762 18.008 20.499 0.50 10.70 91 ARG B N 1
ATOM 1516 N N B ARG B 1 95 ? 27.778 17.999 20.502 0.50 10.93 91 ARG B N 1
ATOM 1517 C CA A ARG B 1 95 ? 28.147 19.127 19.634 0.50 11.22 91 ARG B CA 1
ATOM 1518 C CA B ARG B 1 95 ? 28.158 19.110 19.625 0.50 11.64 91 ARG B CA 1
ATOM 1519 C C A ARG B 1 95 ? 27.558 18.970 18.236 0.50 11.15 91 ARG B C 1
ATOM 1520 C C B ARG B 1 95 ? 27.544 18.963 18.236 0.50 11.37 91 ARG B C 1
ATOM 1521 O O A ARG B 1 95 ? 27.565 17.880 17.673 0.50 10.73 91 ARG B O 1
ATOM 1522 O O B ARG B 1 95 ? 27.528 17.872 17.673 0.50 10.96 91 ARG B O 1
ATOM 1537 N N . SER B 1 96 ? 27.049 20.076 17.693 1.00 11.57 92 SER B N 1
ATOM 1538 C CA . SER B 1 96 ? 26.395 20.108 16.392 1.00 11.97 92 SER B CA 1
ATOM 1539 C C . SER B 1 96 ? 27.385 20.506 15.298 1.00 12.41 92 SER B C 1
ATOM 1540 O O . SER B 1 96 ? 28.015 21.566 15.372 1.00 13.09 92 SER B O 1
ATOM 1543 N N . ILE B 1 97 ? 27.504 19.648 14.293 1.00 12.17 93 ILE B N 1
ATOM 1544 C CA . ILE B 1 97 ? 28.327 19.906 13.109 1.00 12.11 93 ILE B CA 1
ATOM 1545 C C . ILE B 1 97 ? 27.525 19.637 11.835 1.00 12.94 93 ILE B C 1
ATOM 1546 O O . ILE B 1 97 ? 26.453 19.016 11.883 1.00 11.72 93 ILE B O 1
ATOM 1551 N N . SER B 1 98 ? 28.055 20.115 10.705 1.00 13.37 94 SER B N 1
ATOM 1552 C CA A SER B 1 98 ? 27.335 20.112 9.429 0.50 14.39 94 SER B CA 1
ATOM 1553 C CA B SER B 1 98 ? 27.334 20.106 9.433 0.50 14.71 94 SER B CA 1
ATOM 1554 C C . SER B 1 98 ? 28.063 19.395 8.290 1.00 14.81 94 SER B C 1
ATOM 1555 O O . SER B 1 98 ? 27.483 19.215 7.209 1.00 15.67 94 SER B O 1
ATOM 1560 N N . SER B 1 99 ? 29.317 19.011 8.515 1.00 14.92 95 SER B N 1
ATOM 1561 C CA . SER B 1 99 ? 30.136 18.400 7.480 1.00 15.12 95 SER B CA 1
ATOM 1562 C C . SER B 1 99 ? 31.400 17.774 8.054 1.00 14.35 95 SER B C 1
ATOM 1563 O O . SER B 1 99 ? 31.745 17.931 9.241 1.00 13.51 95 SER B O 1
ATOM 1566 N N . GLY B 1 100 ? 32.109 17.072 7.186 1.00 13.67 96 GLY B N 1
ATOM 1567 C CA . GLY B 1 100 ? 33.330 16.381 7.578 1.00 12.41 96 GLY B CA 1
ATOM 1568 C C . GLY B 1 100 ? 33.093 14.949 8.013 1.00 11.16 96 GLY B C 1
ATOM 1569 O O . GLY B 1 100 ? 31.954 14.456 8.105 1.00 11.41 96 GLY B O 1
ATOM 1570 N N . MET B 1 101 ? 34.192 14.277 8.299 1.00 10.11 97 MET B N 1
ATOM 1571 C CA . MET B 1 101 ? 34.161 12.898 8.780 1.00 8.85 97 MET B CA 1
ATOM 1572 C C . MET B 1 101 ? 33.906 12.866 10.282 1.00 8.07 97 MET B C 1
ATOM 1573 O O . MET B 1 101 ? 34.371 13.743 11.024 1.00 8.55 97 MET B O 1
ATOM 1578 N N . VAL B 1 102 ? 33.156 11.851 10.715 1.00 7.60 98 VAL B N 1
ATOM 1579 C CA . VAL B 1 102 ? 33.028 11.493 12.134 1.00 6.78 98 VAL B CA 1
ATOM 1580 C C . VAL B 1 102 ? 33.514 10.047 12.335 1.00 6.55 98 VAL B C 1
ATOM 1581 O O . VAL B 1 102 ? 33.409 9.194 11.427 1.00 6.86 98 VAL B O 1
ATOM 1585 N N . TYR B 1 103 ? 34.032 9.789 13.535 1.00 5.61 99 TYR B N 1
ATOM 1586 C CA . TYR B 1 103 ? 34.779 8.581 13.861 1.00 6.04 99 TYR B CA 1
ATOM 1587 C C . TYR B 1 103 ? 34.311 8.074 15.207 1.00 6.44 99 TYR B C 1
ATOM 1588 O O . TYR B 1 103 ? 34.310 8.823 16.181 1.00 6.78 99 TYR B O 1
ATOM 1597 N N . GLY B 1 104 ? 33.912 6.809 15.263 1.00 6.97 100 GLY B N 1
ATOM 1598 C CA . GLY B 1 104 ? 33.510 6.174 16.537 1.00 6.89 100 GLY B CA 1
ATOM 1599 C C . GLY B 1 104 ? 34.398 5.032 16.971 1.00 7.07 100 GLY B C 1
ATOM 1600 O O . GLY B 1 104 ? 34.906 4.264 16.140 1.00 7.83 100 GLY B O 1
ATOM 1601 N N . THR B 1 105 ? 34.595 4.925 18.283 1.00 7.82 101 THR B N 1
ATOM 1602 C CA . THR B 1 105 ? 35.324 3.845 18.891 1.00 8.69 101 THR B CA 1
ATOM 1603 C C . THR B 1 105 ? 34.476 3.250 20.002 1.00 8.72 101 THR B C 1
ATOM 1604 O O . THR B 1 105 ? 33.959 3.998 20.837 1.00 8.08 101 THR B O 1
ATOM 1608 N N . ALA B 1 106 ? 34.352 1.920 20.004 1.00 8.96 102 ALA B N 1
ATOM 1609 C CA . ALA B 1 106 ? 33.662 1.185 21.080 1.00 8.73 102 ALA B CA 1
ATOM 1610 C C . ALA B 1 106 ? 34.669 0.600 22.055 1.00 8.87 102 ALA B C 1
ATOM 1611 O O . ALA B 1 106 ? 35.678 0.000 21.639 1.00 8.67 102 ALA B O 1
ATOM 1613 N N . GLU B 1 107 ? 34.390 0.795 23.342 1.00 8.93 103 GLU B N 1
ATOM 1614 C CA . GLU B 1 107 ? 35.150 0.178 24.429 1.00 9.51 103 GLU B CA 1
ATOM 1615 C C . GLU B 1 107 ? 34.227 -0.514 25.410 1.00 8.95 103 GLU B C 1
ATOM 1616 O O . GLU B 1 107 ? 33.099 -0.090 25.621 1.00 8.90 103 GLU B O 1
ATOM 1622 N N . PRO B 1 108 ? 34.688 -1.625 25.974 1.00 8.51 104 PRO B N 1
ATOM 1623 C CA . PRO B 1 108 ? 33.827 -2.441 26.797 1.00 9.13 104 PRO B CA 1
ATOM 1624 C C . PRO B 1 108 ? 33.644 -1.921 28.223 1.00 9.20 104 PRO B C 1
ATOM 1625 O O . PRO B 1 108 ? 34.611 -1.553 28.885 1.00 9.94 104 PRO B O 1
ATOM 1629 N N . LEU B 1 109 ? 32.405 -1.911 28.689 1.00 8.62 105 LEU B N 1
ATOM 1630 C CA . LEU B 1 109 ? 32.104 -1.627 30.085 1.00 9.10 105 LEU B CA 1
ATOM 1631 C C . LEU B 1 109 ? 31.788 -2.875 30.917 1.00 9.55 105 LEU B C 1
ATOM 1632 O O . LEU B 1 109 ? 32.154 -2.931 32.078 1.00 11.31 105 LEU B O 1
ATOM 16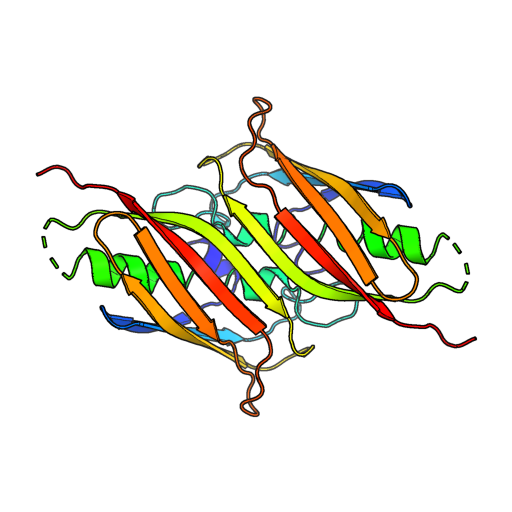37 N N . HIS B 1 110 ? 31.082 -3.837 30.330 1.00 8.63 106 HIS B N 1
ATOM 1638 C CA . HIS B 1 110 ? 30.730 -5.093 30.977 1.00 8.85 106 HIS B CA 1
ATOM 1639 C C . HIS B 1 110 ? 30.600 -6.127 29.886 1.00 9.26 106 HIS B C 1
ATOM 1640 O O . HIS B 1 110 ? 29.942 -5.873 28.881 1.00 8.63 106 HIS B O 1
ATOM 1647 N N . ARG B 1 111 ? 31.230 -7.283 30.069 1.00 9.31 107 ARG B N 1
ATOM 1648 C CA . ARG B 1 111 ? 31.028 -8.403 29.163 1.00 9.71 107 ARG B CA 1
ATOM 1649 C C . ARG B 1 111 ? 30.873 -9.684 29.984 1.00 10.60 107 ARG B C 1
ATOM 1650 O O . ARG B 1 111 ? 31.835 -10.142 30.597 1.00 11.15 107 ARG B O 1
ATOM 1658 N N . GLY B 1 112 ? 29.655 -10.224 30.022 1.00 11.21 108 GLY B N 1
ATOM 1659 C CA . GLY B 1 112 ? 29.332 -11.377 30.854 1.00 11.54 108 GLY B CA 1
ATOM 1660 C C . GLY B 1 112 ? 28.580 -12.445 30.082 1.00 11.64 108 GLY B C 1
ATOM 1661 O O . GLY B 1 112 ? 28.430 -12.367 28.849 1.00 11.81 108 GLY B O 1
ATOM 1662 N N . ARG B 1 113 ? 28.128 -13.458 30.805 1.00 11.88 109 ARG B N 1
ATOM 1663 C CA . ARG B 1 113 ? 27.398 -14.558 30.180 1.00 12.40 109 ARG B CA 1
ATOM 1664 C C . ARG B 1 113 ? 26.100 -14.083 29.538 1.00 10.73 109 ARG B C 1
ATOM 1665 O O . ARG B 1 113 ? 25.836 -14.394 28.369 1.00 11.49 109 ARG B O 1
ATOM 1673 N N . ARG B 1 114 ? 25.293 -13.323 30.276 1.00 9.96 110 ARG B N 1
ATOM 1674 C CA . ARG B 1 114 ? 23.969 -12.924 29.759 1.00 8.65 110 ARG B CA 1
ATOM 1675 C C . ARG B 1 114 ? 23.940 -11.630 28.960 1.00 8.20 110 ARG B C 1
ATOM 1676 O O . ARG B 1 114 ? 23.177 -11.528 27.993 1.00 7.10 110 ARG B O 1
ATOM 1684 N N . GLN B 1 115 ? 24.727 -10.633 29.388 1.00 8.21 111 GLN B N 1
ATOM 1685 C CA . GLN B 1 115 ? 24.647 -9.286 28.782 1.00 7.72 111 GLN B CA 1
ATOM 1686 C C . GLN B 1 115 ? 26.022 -8.680 28.539 1.00 7.10 111 GLN B C 1
ATOM 1687 O O . GLN B 1 115 ? 27.012 -9.143 29.104 1.00 7.86 111 GLN B O 1
ATOM 1693 N N . GLN B 1 116 ? 26.059 -7.657 27.692 1.00 6.49 112 GLN B N 1
ATOM 1694 C CA . GLN B 1 116 ? 27.231 -6.837 27.485 1.00 6.35 112 GLN B CA 1
ATOM 1695 C C . GLN B 1 116 ? 26.801 -5.383 27.477 1.00 6.17 112 GLN B C 1
ATOM 1696 O O . GLN B 1 116 ? 25.676 -5.043 27.089 1.00 6.41 112 GLN B O 1
ATOM 1702 N N . LEU B 1 117 ? 27.719 -4.531 27.896 1.00 5.80 113 LEU B N 1
ATOM 1703 C CA . LEU B 1 117 ? 27.499 -3.095 27.888 1.00 6.39 113 LEU B CA 1
ATOM 1704 C C . LEU B 1 117 ? 28.716 -2.466 27.205 1.00 5.96 113 LEU B C 1
ATOM 1705 O O . LEU B 1 117 ? 29.858 -2.735 27.623 1.00 5.08 113 LEU B O 1
ATOM 1710 N N . TRP B 1 118 ? 28.523 -1.632 26.181 1.00 5.25 114 TRP B N 1
ATOM 1711 C CA . TRP B 1 118 ? 29.620 -1.059 25.418 1.00 6.11 114 TRP B CA 1
ATOM 1712 C C . TRP B 1 118 ? 29.456 0.450 25.370 1.00 6.44 114 TRP B C 1
ATOM 1713 O O . TRP B 1 118 ? 28.332 0.940 25.275 1.00 7.60 114 TRP B O 1
ATOM 1724 N N . LEU B 1 119 ? 30.571 1.171 25.451 1.00 6.07 115 LEU B N 1
ATOM 1725 C CA . LEU B 1 119 ? 30.591 2.612 25.299 1.00 6.51 115 LEU B CA 1
ATOM 1726 C C . LEU B 1 119 ? 31.134 2.960 23.907 1.00 7.00 115 LEU B C 1
ATOM 1727 O O . LEU B 1 119 ? 32.184 2.466 23.523 1.00 7.49 115 LEU B O 1
ATOM 1732 N N . VAL B 1 120 ? 30.446 3.844 23.197 1.00 6.39 116 VAL B N 1
ATOM 1733 C CA . VAL B 1 120 ? 30.904 4.322 21.897 1.00 6.54 116 VAL B CA 1
ATOM 1734 C C . VAL B 1 120 ? 31.010 5.840 21.916 1.00 6.56 116 VAL B C 1
ATOM 1735 O O . VAL B 1 120 ? 30.071 6.518 22.313 1.00 7.28 116 VAL B O 1
ATOM 1739 N N . THR B 1 121 ? 32.159 6.375 21.496 1.00 6.46 117 THR B N 1
ATOM 1740 C CA . THR B 1 121 ? 32.409 7.827 21.528 1.00 5.96 117 THR B CA 1
ATOM 1741 C C . THR B 1 121 ? 32.664 8.249 20.080 1.00 6.15 117 THR B C 1
ATOM 1742 O O . THR B 1 121 ? 33.522 7.654 19.387 1.00 6.97 117 THR B O 1
ATOM 1746 N N . ILE B 1 122 ? 31.922 9.260 19.619 1.00 6.01 118 ILE B N 1
ATOM 1747 C CA . ILE B 1 122 ? 32.044 9.781 18.257 1.00 7.22 118 ILE B CA 1
ATOM 1748 C C . ILE B 1 122 ? 32.724 11.145 18.284 1.00 6.77 118 ILE B C 1
ATOM 1749 O O . ILE B 1 122 ? 32.291 12.046 19.003 1.00 6.73 118 ILE B O 1
ATOM 1754 N N . THR B 1 123 ? 33.810 11.275 17.528 1.00 6.81 119 THR B N 1
ATOM 1755 C CA . THR B 1 123 ? 34.539 12.535 17.406 1.00 7.14 119 THR B CA 1
ATOM 1756 C C . THR B 1 123 ? 34.525 13.068 15.986 1.00 7.88 119 THR B C 1
ATOM 1757 O O . THR B 1 123 ? 34.347 12.309 14.999 1.00 7.80 119 THR B O 1
ATOM 1761 N N . ASP B 1 124 ? 34.742 14.378 15.870 1.00 8.00 120 ASP B N 1
ATOM 1762 C CA . ASP B 1 124 ? 34.877 15.014 14.569 1.00 8.32 120 ASP B CA 1
ATOM 1763 C C . ASP B 1 124 ? 36.345 15.197 14.168 1.00 8.91 120 ASP B C 1
ATOM 1764 O O . ASP B 1 124 ? 37.253 14.717 14.851 1.00 8.60 120 ASP B O 1
ATOM 1769 N N . ASP B 1 125 ? 36.578 15.885 13.051 1.00 8.88 121 ASP B N 1
ATOM 1770 C CA . ASP B 1 125 ? 37.959 16.011 12.543 1.00 9.88 121 ASP B CA 1
ATOM 1771 C C . ASP B 1 125 ? 38.829 17.010 13.318 1.00 9.81 121 ASP B C 1
ATOM 1772 O O . ASP B 1 125 ? 39.979 17.220 12.963 1.00 10.02 121 ASP B O 1
ATOM 1777 N N . THR B 1 126 ? 38.297 17.578 14.402 1.00 10.22 122 THR B N 1
ATOM 1778 C CA . THR B 1 126 ? 39.104 18.341 15.353 1.00 11.00 122 THR B CA 1
ATOM 1779 C C . THR B 1 126 ? 39.265 17.622 16.720 1.00 9.65 122 THR B C 1
ATOM 1780 O O . THR B 1 126 ? 39.746 18.214 17.687 1.00 10.05 122 THR B O 1
ATOM 1784 N N . ASP B 1 127 ? 38.917 16.332 16.765 1.00 8.28 123 ASP B N 1
ATOM 1785 C CA . ASP B 1 127 ? 38.959 15.530 17.988 1.00 9.10 123 ASP B CA 1
ATOM 1786 C C . ASP B 1 127 ? 38.084 16.112 19.082 1.00 8.96 123 ASP B C 1
ATOM 1787 O O . ASP B 1 127 ? 38.382 16.022 20.299 1.00 10.10 123 ASP B O 1
ATOM 1792 N N . ARG B 1 128 ? 36.975 16.711 18.655 1.00 8.83 124 ARG B N 1
ATOM 1793 C CA . ARG B 1 128 ? 35.921 17.108 19.578 1.00 8.58 124 ARG B CA 1
ATOM 1794 C C . ARG B 1 128 ? 34.841 16.029 19.600 1.00 7.71 124 ARG B C 1
ATOM 1795 O O . ARG B 1 128 ? 34.465 15.490 18.554 1.00 7.45 124 ARG B O 1
ATOM 1803 N N . VAL B 1 129 ? 34.333 15.718 20.788 1.00 7.73 125 VAL B N 1
ATOM 1804 C CA . VAL B 1 129 ? 33.256 14.736 20.907 1.00 6.76 125 VAL B CA 1
ATOM 1805 C C . VAL B 1 129 ? 31.957 15.375 20.421 1.00 7.60 125 VAL B C 1
ATOM 1806 O O . VAL B 1 129 ? 31.605 16.475 20.858 1.00 8.49 125 VAL B O 1
ATOM 1810 N N . VAL B 1 130 ? 31.254 14.688 19.516 1.00 7.35 126 VAL B N 1
ATOM 1811 C CA . VAL B 1 130 ? 29.969 15.141 18.995 1.00 8.56 126 VAL B CA 1
ATOM 1812 C C . VAL B 1 130 ? 28.813 14.355 19.596 1.00 8.66 126 VAL B C 1
ATOM 1813 O O . VAL B 1 130 ? 27.733 14.905 19.761 1.00 9.15 126 VAL B O 1
ATOM 1817 N N . ALA B 1 131 ? 29.045 13.085 19.928 1.00 8.35 127 ALA B N 1
ATOM 1818 C CA . ALA B 1 131 ? 28.051 12.225 20.598 1.00 8.00 127 ALA B CA 1
ATOM 1819 C C . ALA B 1 131 ? 28.764 11.084 21.321 1.00 8.74 127 ALA B C 1
ATOM 1820 O O . ALA B 1 131 ? 29.889 10.722 20.978 1.00 7.25 127 ALA B O 1
ATOM 1822 N N A ARG B 1 132 ? 28.144 10.568 22.376 0.50 8.91 128 ARG B N 1
ATOM 1823 N N B ARG B 1 132 ? 28.076 10.504 22.298 0.50 9.00 128 ARG B N 1
ATOM 1824 C CA A ARG B 1 132 ? 28.676 9.405 23.082 0.50 9.42 128 ARG B CA 1
ATOM 1825 C CA B ARG B 1 132 ? 28.644 9.470 23.145 0.50 9.58 128 ARG B CA 1
ATOM 1826 C C A ARG B 1 132 ? 27.518 8.643 23.676 0.50 9.23 128 ARG B C 1
ATOM 1827 C C B ARG B 1 132 ? 27.487 8.645 23.666 0.50 9.31 128 ARG B C 1
ATOM 1828 O O A ARG B 1 132 ? 26.575 9.245 24.193 0.50 10.82 128 ARG B O 1
ATOM 1829 O O B ARG B 1 132 ? 26.494 9.212 24.119 0.50 10.88 128 ARG B O 1
ATOM 1844 N N . GLY B 1 133 ? 27.590 7.324 23.608 1.00 7.79 129 GLY B N 1
ATOM 1845 C CA . GLY B 1 133 ? 26.449 6.483 23.996 1.00 7.90 129 GLY B CA 1
ATOM 1846 C C . GLY B 1 133 ? 26.852 5.135 24.541 1.00 8.20 129 GLY B C 1
ATOM 1847 O O . GLY B 1 133 ? 27.989 4.684 24.331 1.00 8.23 129 GLY B O 1
ATOM 1848 N N . GLN B 1 134 ? 25.925 4.507 25.254 1.00 8.48 130 GLN B N 1
ATOM 1849 C CA . GLN B 1 134 ? 26.142 3.164 25.791 1.00 8.65 130 GLN B CA 1
ATOM 1850 C C . GLN B 1 134 ? 25.051 2.260 25.290 1.00 8.40 130 GLN B C 1
ATOM 1851 O O . GLN B 1 134 ? 23.883 2.638 25.322 1.00 8.02 130 GLN B O 1
ATOM 1857 N N . VAL B 1 135 ? 25.452 1.065 24.857 1.00 6.96 131 VAL B N 1
ATOM 1858 C CA . VAL B 1 135 ? 24.538 0.088 24.312 1.00 6.94 131 VAL B CA 1
ATOM 1859 C C . VAL B 1 135 ? 24.585 -1.147 25.165 1.00 6.17 131 VAL B C 1
ATOM 1860 O O . VAL B 1 135 ? 25.664 -1.707 25.380 1.00 5.86 131 VAL B O 1
ATOM 1864 N N . ARG B 1 136 ? 23.411 -1.584 25.624 1.00 6.41 132 ARG B N 1
ATOM 1865 C CA . ARG B 1 136 ? 23.275 -2.805 26.415 1.00 7.10 132 ARG B CA 1
ATOM 1866 C C . ARG B 1 136 ? 22.724 -3.881 25.486 1.00 6.71 132 ARG B C 1
ATOM 1867 O O . ARG B 1 136 ? 21.732 -3.634 24.771 1.00 6.89 132 ARG B O 1
ATOM 1875 N N . LEU B 1 137 ? 23.382 -5.043 25.458 1.00 6.63 133 LEU B N 1
ATOM 1876 C CA . LEU B 1 137 ? 22.966 -6.145 24.603 1.00 7.27 133 LEU B CA 1
ATOM 1877 C C . LEU B 1 137 ? 22.736 -7.409 25.410 1.00 8.21 133 LEU B C 1
ATOM 1878 O O . LEU B 1 137 ? 23.406 -7.643 26.407 1.00 8.12 133 LEU B O 1
ATOM 1883 N N . GLN B 1 138 ? 21.816 -8.241 24.926 1.00 8.69 134 GLN B N 1
ATOM 1884 C CA . GLN B 1 138 ? 21.672 -9.623 25.385 1.00 9.66 134 GLN B CA 1
ATOM 1885 C C . GLN B 1 138 ? 22.477 -10.556 24.520 1.00 9.38 134 GLN B C 1
ATOM 1886 O O . GLN B 1 138 ? 22.438 -10.437 23.296 1.00 8.98 134 GLN B O 1
ATOM 1892 N N . ASN B 1 139 ? 23.197 -11.472 25.154 1.00 8.51 135 ASN B N 1
ATOM 1893 C CA . ASN B 1 139 ? 23.805 -12.604 24.463 1.00 8.78 135 ASN B CA 1
ATOM 1894 C C . ASN B 1 139 ? 22.751 -13.700 24.285 1.00 8.95 135 ASN B C 1
ATOM 1895 O O . ASN B 1 139 ? 22.045 -14.046 25.234 1.00 9.54 135 ASN B O 1
ATOM 1900 N N . LEU B 1 140 ? 22.666 -14.235 23.069 1.00 8.56 136 LEU B N 1
ATOM 1901 C CA . LEU B 1 140 ? 21.734 -15.286 22.719 1.00 9.89 136 LEU B CA 1
ATOM 1902 C C . LEU B 1 140 ? 22.534 -16.535 22.416 1.00 10.90 136 LEU B C 1
ATOM 1903 O O . LEU B 1 140 ? 23.534 -16.474 21.687 1.00 11.19 136 LEU B O 1
ATOM 1908 N N . GLU B 1 141 ? 22.103 -17.664 22.965 1.00 11.71 137 GLU B N 1
ATOM 1909 C CA . GLU B 1 141 ? 22.839 -18.907 22.775 1.00 13.04 137 GLU B CA 1
ATOM 1910 C C . GLU B 1 141 ? 22.810 -19.408 21.343 1.00 14.36 137 GLU B C 1
ATOM 1911 O O . GLU B 1 141 ? 21.883 -19.123 20.579 1.00 14.22 137 GLU B O 1
ATOM 1917 N N . ALA B 1 142 ? 23.820 -20.215 21.047 1.00 15.81 138 ALA B N 1
ATOM 1918 C CA . ALA B 1 142 ? 23.928 -20.958 19.810 1.00 17.61 138 ALA B CA 1
ATOM 1919 C C . ALA B 1 142 ? 23.506 -22.410 20.050 1.00 18.89 138 ALA B C 1
ATOM 1920 O O . ALA B 1 142 ? 23.469 -22.882 21.184 1.00 19.00 138 ALA B O 1
ATOM 1922 N N . ARG B 1 143 ? 23.188 -23.117 18.975 1.00 20.51 139 ARG B N 1
ATOM 1923 C CA . ARG B 1 143 ? 22.951 -24.552 19.092 1.00 21.51 139 ARG B CA 1
ATOM 1924 C C . ARG B 1 143 ? 24.282 -25.270 19.332 1.00 22.36 139 ARG B C 1
ATOM 1925 O O . ARG B 1 143 ? 25.212 -25.113 18.539 1.00 22.88 139 ARG B O 1
ATOM 1933 N N . PRO B 1 144 ? 24.363 -26.078 20.406 1.00 23.00 140 PRO B N 1
ATOM 1934 C CA . PRO B 1 144 ? 25.583 -26.813 20.724 1.00 23.36 140 PRO B CA 1
ATOM 1935 C C . PRO B 1 144 ? 25.802 -27.936 19.731 1.00 23.48 140 PRO B C 1
ATOM 1936 O O . PRO B 1 144 ? 26.936 -28.219 19.323 1.00 23.24 140 PRO B O 1
#

Foldseek 3Di:
DVVCVVLQWDWDDEALFFTKIKHWQDQVQPDDVQWGDVVSVQVNFVVRVQRNLQRNQCCLGAHKDWDDKFKDFDDTDRTAMKMKMKGWDDRDDFKTKIKIFIAGPVRDTGMIMIIMMTGDGDDD/DVVCVVLQWDWDDEAQFFTKIKHWQDQVQPDDVQWGDVVSVLVNFVVRQQRNLQRNQVCLHAHKDWDDKFKDFDDTDRTAMKMKMKGWDDDDDFKTKIKIFIAGPVRDTGMIMIIMMTGDGDDD

InterPro domains:
  IPR003736 Phenylacetic acid degradation-related domain [TIGR00369] (19-130)
  IPR006683 Thioesterase domain [PF03061] (48-127)
  IPR029069 HotDog domain superfamily [SSF54637] (12-130)

Secondary structure (DSSP, 8-state):
-HHHHHHT-EEEEEETTEEEEEEEE-GGGB-TTSSB-HHHHHHHHHHHHHHHHHHHHT----EEEEEEEEEEE-----SEEEEEEEEEEEE-SSEEEEEEEEE-TTS-EEEEEEEEEEEEPPP-/-HHHHHHT-EEEEEETTEEEEEEEE-GGGB-TTSSB-HHHHHHHHHHHHHHHHHHHHT----EEEEEEEEEEE-----SEEEEEEEEEEEE-SSEEEEEEEEE-TTS-EEEEEEEEEEEEPPP-

Solvent-accessible surface area: 11925 Å² total; per-residue (Å²): 69,56,2,8,87,58,2,38,14,124,68,86,93,90,19,62,102,15,1,111,2,43,1,82,10,24,106,82,1,25,45,75,103,29,36,12,4,12,0,0,8,0,0,0,0,12,6,0,0,26,57,0,0,91,23,66,30,72,99,157,20,13,39,29,45,13,36,31,0,51,0,62,29,90,127,69,26,59,81,26,56,0,87,2,35,4,86,47,86,94,80,18,203,166,57,0,37,0,12,0,32,0,29,17,108,78,119,126,53,1,0,98,1,58,0,92,0,76,23,74,165,48,227,175,72,54,4,8,85,51,3,39,15,123,67,87,93,89,19,61,105,14,1,109,2,44,1,65,9,134,81,84,3,23,46,85,104,27,30,13,6,12,0,0,8,0,0,0,0,12,6,0,0,27,54,0,0,93,22,68,31,70,100,158,20,14,43,30,47,13,36,31,0,44,0,56,31,86,96,71,18,59,82,25,55,0,88,2,40,4,82,45,85,96,80,18,199,165,54,0,37,0,20,0,31,0,28,11,108,72,121,125,51,1,0,86,2,57,0,93,0,76,23,75,166,50,226,176

Radius of gyration: 17.4 Å; Cα contacts (8 Å, |Δi|>4): 702; chains: 2; bounding box: 39×66×28 Å

Nearest PDB structures (foldseek):
  3s4k-assembly1_A  TM=1.008E+00  e=4.995E-28  Mycobacterium tuberculosis
  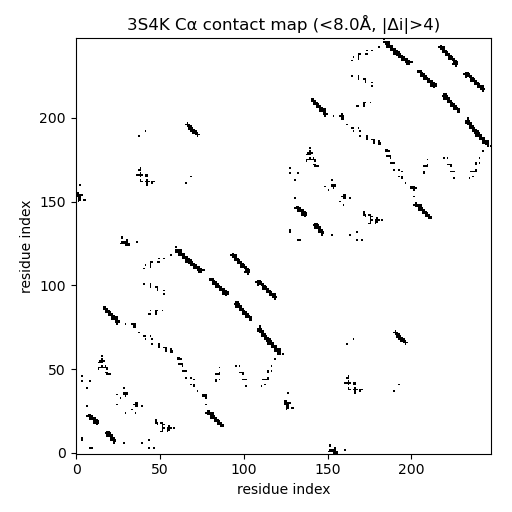3r37-assembly1_A  TM=9.403E-01  e=2.747E-13  Arthrobacter sp.
  3r32-assembly1_A  TM=9.376E-01  e=2.423E-13  Arthrobacter sp.
  3r3c-assembly1_A  TM=9.371E-01  e=3.531E-13  Arthrobacter sp.
  3r3d-assembly1_B-2  TM=9.362E-01  e=3.760E-13  Arthrobacter sp.

B-factor: mean 12.58, std 6.31, range [2.93, 42.12]

CATH classification: 3.10.129.10